Protein AF-A0A2T2SGT8-F1 (afdb_monomer)

pLDDT: mean 82.69, std 12.06, range [35.47, 95.5]

Foldseek 3Di:
DDLPLCPVLPPDDDDDLVSLLCSLLSVLLSDDPPDDDDDDDDVPPNPQSSVLSNCVQQVHHSVPRDQCPQVQWDKDWGAHPPPHPRGGDIDIDIHGDCLPVDDLPNPQDLQAWFQACDDPVHGGQFDWDWDQQPLQRDIDTQQGRGWGDALVSSVVSCVVVVPDPVPDDVSNVCRNVVVDDTDRHPDQSVLSVVCRVVSAPDSQLRDADDDPPVVVVVCVVVVHDGD

Sequence (227 aa):
MGNRKLEALVPAETSSAEATRTLGRQVAGRLGPGSVVALYGDLGAGKTQFVKGAAAALGIDERDVRSPTFVIAREYDGRWPEGHTQAGATARLYHLDAYRLGGPSDLRAVDYDDWVTPTEKGPGLNGDIIVWDDVRETALELSSMGIRVDAEALAEQMEIVGRDEDDTLPYRERILDGTLPLSVGGGIGQSRVAMFLLKKAHIGEVQPSAWPDETVEAMQERGVPLL

Radius of gyration: 21.3 Å; Cα contacts (8 Å, |Δi|>4): 326; chains: 1; bounding box: 54×33×53 Å

Nearest PDB structures (foldseek):
  12as-assembly1_A  TM=4.922E-01  e=4.222E-09  Escherichia coli K-12
  4lns-assembly1_A-2  TM=4.929E-01  e=9.404E-07  Trypanosoma brucei brucei TREU927
  6s84-assembly1_E  TM=9.233E-01  e=2.021E-03  Thermotoga maritima MSB8
  6n9a-assembly1_E-2  TM=8.833E-01  e=3.218E-03  Thermotoga maritima

Structure (mmCIF, N/CA/C/O backbone):
data_AF-A0A2T2SGT8-F1
#
_entry.id   AF-A0A2T2SGT8-F1
#
loop_
_atom_site.group_PDB
_atom_site.id
_atom_site.type_symbol
_atom_site.label_atom_id
_atom_site.label_alt_id
_atom_site.label_comp_id
_atom_site.label_asym_id
_atom_site.label_entity_id
_atom_site.label_seq_id
_atom_site.pdbx_PDB_ins_code
_atom_site.Cartn_x
_atom_site.Cartn_y
_atom_site.Cartn_z
_atom_site.occupancy
_atom_site.B_iso_or_equiv
_atom_site.auth_seq_id
_atom_site.auth_comp_id
_atom_site.auth_asym_id
_atom_site.auth_atom_id
_atom_site.pdbx_PDB_model_num
ATOM 1 N N . MET A 1 1 ? 6.886 -13.760 28.319 1.00 35.47 1 MET A N 1
ATOM 2 C CA . MET A 1 1 ? 8.158 -13.377 28.973 1.00 35.47 1 MET A CA 1
ATOM 3 C C . MET A 1 1 ? 8.400 -11.916 28.615 1.00 35.47 1 MET A C 1
ATOM 5 O O . MET A 1 1 ? 8.605 -11.632 27.444 1.00 35.47 1 MET A O 1
ATOM 9 N N . GLY A 1 2 ? 8.182 -10.989 29.555 1.00 45.38 2 GLY A N 1
ATOM 10 C CA . GLY A 1 2 ? 8.198 -9.543 29.289 1.00 45.38 2 GLY A CA 1
ATOM 11 C C . GLY A 1 2 ? 9.552 -9.069 28.759 1.00 45.38 2 GLY A C 1
ATOM 12 O O . GLY A 1 2 ? 10.600 -9.530 29.214 1.00 45.38 2 GLY A O 1
ATOM 13 N N . ASN A 1 3 ? 9.526 -8.190 27.760 1.00 54.12 3 ASN A N 1
ATOM 14 C CA . ASN A 1 3 ? 10.700 -7.769 27.004 1.00 54.12 3 ASN A CA 1
ATOM 15 C C . ASN A 1 3 ? 11.510 -6.720 27.798 1.00 54.12 3 ASN A C 1
ATOM 17 O O . ASN A 1 3 ? 11.521 -5.545 27.439 1.00 54.12 3 ASN A O 1
ATOM 21 N N . ARG A 1 4 ? 12.203 -7.144 28.873 1.00 61.69 4 ARG A N 1
ATOM 22 C CA . ARG A 1 4 ? 13.051 -6.295 29.753 1.00 61.69 4 ARG A CA 1
ATOM 23 C C . ARG A 1 4 ? 14.025 -5.377 28.999 1.00 61.69 4 ARG A C 1
ATOM 25 O O . ARG A 1 4 ? 14.478 -4.372 29.531 1.00 61.69 4 ARG A O 1
ATOM 32 N N . LYS A 1 5 ? 14.348 -5.703 27.744 1.00 69.75 5 LYS A N 1
ATOM 33 C CA . LYS A 1 5 ? 15.206 -4.894 26.869 1.00 69.75 5 LYS A CA 1
ATOM 34 C C . LYS A 1 5 ? 14.599 -3.530 26.507 1.00 69.75 5 LYS A C 1
ATOM 36 O O . LYS A 1 5 ? 15.353 -2.604 26.211 1.00 69.75 5 LYS A O 1
ATOM 41 N N . LEU A 1 6 ? 13.272 -3.389 26.518 1.00 79.69 6 LEU A N 1
ATOM 42 C CA . LEU A 1 6 ? 12.580 -2.168 26.087 1.00 79.69 6 LEU A CA 1
ATOM 43 C C . LEU A 1 6 ? 12.146 -1.261 27.245 1.00 79.69 6 LEU A C 1
ATOM 45 O O . LEU A 1 6 ? 11.909 -0.085 27.006 1.00 79.69 6 LEU A O 1
ATOM 49 N N . GLU A 1 7 ? 12.122 -1.754 28.486 1.00 81.75 7 GLU A N 1
ATOM 50 C CA . GLU A 1 7 ? 11.664 -1.002 29.673 1.00 81.75 7 GLU A CA 1
ATOM 51 C C . GLU A 1 7 ? 12.440 0.308 29.903 1.00 81.75 7 GLU A C 1
ATOM 53 O O . GLU A 1 7 ? 11.899 1.264 30.440 1.00 81.75 7 GLU A O 1
ATOM 58 N N . ALA A 1 8 ? 13.695 0.387 29.450 1.00 83.19 8 ALA A N 1
ATOM 59 C CA . ALA A 1 8 ? 14.504 1.607 29.535 1.00 83.19 8 ALA A CA 1
ATOM 60 C C . ALA A 1 8 ? 14.259 2.618 28.391 1.00 83.19 8 ALA A C 1
ATOM 62 O O . ALA A 1 8 ? 14.895 3.666 28.374 1.00 83.19 8 ALA A O 1
ATOM 63 N N . LEU A 1 9 ? 13.424 2.284 27.401 1.00 84.75 9 LEU A N 1
ATOM 64 C CA . LEU A 1 9 ? 13.085 3.148 26.258 1.00 84.75 9 LEU A CA 1
ATOM 65 C C . LEU A 1 9 ? 11.623 3.580 26.245 1.00 84.75 9 LEU A C 1
ATOM 67 O O . LEU A 1 9 ? 11.294 4.504 25.511 1.00 84.75 9 LEU A O 1
ATOM 71 N N . VAL A 1 10 ? 10.746 2.888 26.975 1.00 84.44 10 VAL A N 1
ATOM 72 C CA . VAL A 1 10 ? 9.315 3.192 27.007 1.00 84.44 10 VAL A CA 1
ATOM 73 C C . VAL A 1 10 ? 8.785 3.203 28.445 1.00 84.44 10 VAL A C 1
ATOM 75 O O . VAL A 1 10 ? 9.183 2.343 29.232 1.00 84.44 10 VAL A O 1
ATOM 78 N N . PRO A 1 11 ? 7.867 4.128 28.790 1.00 90.38 11 PRO A N 1
ATOM 79 C CA . PRO A 1 11 ? 7.268 5.142 27.913 1.00 90.38 11 PRO A CA 1
ATOM 80 C C . PRO A 1 11 ? 8.264 6.242 27.501 1.00 90.38 11 PRO A C 1
ATOM 82 O O . PRO A 1 11 ? 9.188 6.562 28.242 1.00 90.38 11 PRO A O 1
ATOM 85 N N . ALA A 1 12 ? 8.078 6.795 26.302 1.00 89.81 12 ALA A N 1
ATOM 86 C CA . ALA A 1 12 ? 8.865 7.904 25.769 1.00 89.81 12 ALA A CA 1
ATOM 87 C C . ALA A 1 12 ? 7.951 8.886 25.038 1.00 89.81 12 ALA A C 1
ATOM 89 O O . ALA A 1 12 ? 7.005 8.477 24.365 1.00 89.81 12 ALA A O 1
ATOM 90 N N . GLU A 1 13 ? 8.273 10.171 25.143 1.00 92.88 13 GLU A N 1
ATOM 91 C CA . GLU A 1 13 ? 7.618 11.242 24.400 1.00 92.88 13 GLU A CA 1
ATOM 92 C C . GLU A 1 13 ? 8.613 11.863 23.422 1.00 92.88 13 GLU A C 1
ATOM 94 O O . GLU A 1 13 ? 9.774 12.110 23.753 1.00 92.88 13 GLU A O 1
ATOM 99 N N . THR A 1 14 ? 8.160 12.111 22.196 1.00 93.81 14 THR A N 1
ATOM 100 C CA . THR A 1 14 ? 8.981 12.692 21.132 1.00 93.81 14 THR A CA 1
ATOM 101 C C . THR A 1 14 ? 8.277 13.904 20.547 1.00 93.81 14 THR A C 1
ATOM 103 O O . THR A 1 14 ? 7.111 13.819 20.178 1.00 93.81 14 THR A O 1
ATOM 106 N N . SER A 1 15 ? 8.994 15.016 20.403 1.00 91.50 15 SER A N 1
ATOM 107 C CA . SER A 1 15 ? 8.454 16.284 19.892 1.00 91.50 15 SER A CA 1
ATOM 108 C C . SER A 1 15 ? 8.857 16.594 18.445 1.00 91.50 15 SER A C 1
ATOM 110 O O . SER A 1 15 ? 8.602 17.689 17.948 1.00 91.50 15 SER A O 1
ATOM 112 N N . SER A 1 16 ? 9.502 15.652 17.746 1.00 93.56 16 SER A N 1
ATOM 113 C CA . SER A 1 16 ? 9.904 15.824 16.347 1.00 93.56 16 SER A CA 1
ATOM 114 C C . SER A 1 16 ? 9.966 14.499 15.584 1.00 93.56 16 SER A C 1
ATOM 116 O O . SER A 1 16 ? 10.096 13.417 16.167 1.00 93.56 16 SER A O 1
ATOM 118 N N . ALA A 1 17 ? 9.917 14.588 14.252 1.00 91.31 17 ALA A N 1
ATOM 119 C CA . ALA A 1 17 ? 10.093 13.437 13.368 1.00 91.31 17 ALA A CA 1
ATOM 120 C C . ALA A 1 17 ? 11.455 12.752 13.583 1.00 91.31 17 ALA A C 1
ATOM 122 O O . ALA A 1 17 ? 11.523 11.527 13.619 1.00 91.31 17 ALA A O 1
ATOM 123 N N . GLU A 1 18 ? 12.518 13.532 13.792 1.00 93.81 18 GLU A N 1
ATOM 124 C CA . GLU A 1 18 ? 13.868 13.012 14.037 1.00 93.81 18 GLU A CA 1
ATOM 125 C C . GLU A 1 18 ? 13.984 12.309 15.396 1.00 93.81 18 GLU A C 1
ATOM 127 O O . GLU A 1 18 ? 14.563 11.227 15.500 1.00 93.81 18 GLU A O 1
ATOM 132 N N . ALA A 1 19 ? 13.355 12.864 16.437 1.00 93.75 19 ALA A N 1
ATOM 133 C CA . ALA A 1 19 ? 13.268 12.200 17.736 1.00 93.75 19 ALA A CA 1
ATOM 134 C C . ALA A 1 19 ? 12.495 10.872 17.630 1.00 93.75 19 ALA A C 1
ATOM 136 O O . ALA A 1 19 ? 12.914 9.861 18.192 1.00 93.75 19 ALA A O 1
ATOM 137 N N . THR A 1 20 ? 11.419 10.845 16.836 1.00 94.69 20 THR A N 1
ATOM 138 C CA . THR A 1 20 ? 10.631 9.627 16.571 1.00 94.69 20 THR A CA 1
ATOM 139 C C . THR A 1 20 ? 11.455 8.566 15.830 1.00 94.69 20 THR A C 1
ATOM 141 O O . THR A 1 20 ? 11.404 7.385 16.179 1.00 94.69 20 THR A O 1
ATOM 144 N N . ARG A 1 21 ? 12.268 8.966 14.840 1.00 95.50 21 ARG A N 1
ATOM 145 C CA . ARG A 1 21 ? 13.209 8.062 14.151 1.00 95.50 21 ARG A CA 1
ATOM 146 C C . ARG A 1 21 ? 14.276 7.535 15.101 1.00 95.50 21 ARG A C 1
ATOM 148 O O . ARG A 1 21 ? 14.578 6.345 15.090 1.00 95.50 21 ARG A O 1
ATOM 155 N N . THR A 1 22 ? 14.828 8.396 15.950 1.00 95.50 22 THR A N 1
ATOM 156 C CA . THR A 1 22 ? 15.829 7.999 16.947 1.00 95.50 22 THR A CA 1
ATOM 157 C C . THR A 1 22 ? 15.267 6.931 17.884 1.00 95.50 22 THR A C 1
ATOM 159 O O . THR A 1 22 ? 15.913 5.904 18.097 1.00 95.50 22 THR A O 1
ATOM 162 N N . LEU A 1 23 ? 14.033 7.116 18.365 1.00 94.69 23 LEU A N 1
ATOM 163 C CA . LEU A 1 23 ? 13.335 6.119 19.172 1.00 94.69 23 LEU A CA 1
ATOM 164 C C . LEU A 1 23 ? 13.145 4.801 18.404 1.00 94.69 23 LEU A C 1
ATOM 166 O O . LEU A 1 23 ? 13.489 3.738 18.920 1.00 94.69 23 LEU A O 1
ATOM 170 N N . GLY A 1 24 ? 12.674 4.862 17.154 1.00 94.19 24 GLY A N 1
ATOM 171 C CA . GLY A 1 24 ? 12.523 3.682 16.296 1.00 94.19 24 GLY A CA 1
ATOM 172 C C . GLY A 1 24 ? 13.829 2.901 16.120 1.00 94.19 24 GLY A C 1
ATOM 173 O O . GLY A 1 24 ? 13.842 1.674 16.239 1.00 94.19 24 GLY A O 1
ATOM 174 N N . ARG A 1 25 ? 14.949 3.612 15.933 1.00 94.56 25 ARG A N 1
ATOM 175 C CA . ARG A 1 25 ? 16.288 3.022 15.798 1.00 94.56 25 ARG A CA 1
ATOM 176 C C . ARG A 1 25 ? 16.712 2.282 17.068 1.00 94.56 25 ARG A C 1
ATOM 178 O O . ARG A 1 25 ? 17.183 1.148 17.006 1.00 94.56 25 ARG A O 1
ATOM 185 N N . GLN A 1 26 ? 16.515 2.914 18.225 1.00 92.94 26 GLN A N 1
ATOM 186 C CA . GLN A 1 26 ? 16.858 2.342 19.528 1.00 92.94 26 GLN A CA 1
ATOM 187 C C . GLN A 1 26 ? 16.008 1.117 19.867 1.00 92.94 26 GLN A C 1
ATOM 189 O O . GLN A 1 26 ? 16.538 0.140 20.398 1.00 92.94 26 GLN A O 1
ATOM 194 N N . VAL A 1 27 ? 14.710 1.154 19.554 1.00 92.56 27 VAL A N 1
ATOM 195 C CA . VAL A 1 27 ? 13.813 0.014 19.762 1.00 92.56 27 VAL A CA 1
ATOM 196 C C . VAL A 1 27 ? 14.242 -1.150 18.874 1.00 92.56 27 VAL A C 1
ATOM 198 O O . VAL A 1 27 ? 14.508 -2.231 19.397 1.00 92.56 27 VAL A O 1
ATOM 201 N N . ALA A 1 28 ? 14.387 -0.931 17.563 1.00 91.06 28 ALA A N 1
ATOM 202 C CA . ALA A 1 28 ? 14.740 -1.983 16.610 1.00 91.06 28 ALA A CA 1
ATOM 203 C C . ALA A 1 28 ? 16.082 -2.656 16.926 1.00 91.06 28 ALA A C 1
ATOM 205 O O . ALA A 1 28 ? 16.168 -3.881 16.889 1.00 91.06 28 ALA A O 1
ATOM 206 N N . GLY A 1 29 ? 17.097 -1.887 17.340 1.00 87.81 29 GLY A N 1
ATOM 207 C CA . GLY A 1 29 ? 18.402 -2.432 17.732 1.00 87.81 29 GLY A CA 1
ATOM 208 C C . GLY A 1 29 ? 18.373 -3.369 18.950 1.00 87.81 29 GLY A C 1
ATOM 209 O O . GLY A 1 29 ? 19.345 -4.079 19.199 1.00 87.81 29 GLY A O 1
ATOM 210 N N . ARG A 1 30 ? 17.277 -3.392 19.723 1.00 88.31 30 ARG A N 1
ATOM 211 C CA . ARG A 1 30 ? 17.100 -4.282 20.885 1.00 88.31 30 ARG A CA 1
ATOM 212 C C . ARG A 1 30 ? 16.200 -5.488 20.606 1.00 88.31 30 ARG A C 1
ATOM 214 O O . ARG A 1 30 ? 16.108 -6.378 21.461 1.00 88.31 30 ARG A O 1
ATOM 221 N N . LEU A 1 31 ? 15.534 -5.512 19.454 1.00 88.06 31 LEU A N 1
ATOM 222 C CA . LEU A 1 31 ? 14.667 -6.604 19.019 1.00 88.06 31 LEU A CA 1
ATOM 223 C C . LEU A 1 31 ? 15.484 -7.729 18.387 1.00 88.06 31 LEU A C 1
ATOM 225 O O . LEU A 1 31 ? 16.511 -7.480 17.779 1.00 88.06 31 LEU A O 1
ATOM 229 N N . GLY A 1 32 ? 15.002 -8.966 18.512 1.00 85.38 32 GLY A N 1
ATOM 230 C CA . GLY A 1 32 ? 15.551 -10.116 17.787 1.00 85.38 32 GLY A CA 1
ATOM 231 C C . GLY A 1 32 ? 14.658 -10.548 16.615 1.00 85.38 32 GLY A C 1
ATOM 232 O O . GLY A 1 32 ? 13.568 -9.996 16.437 1.00 85.38 32 GLY A O 1
ATOM 233 N N . PRO A 1 33 ? 15.057 -11.573 15.843 1.00 86.56 33 PRO A N 1
ATOM 234 C CA . PRO A 1 33 ? 14.233 -12.152 14.785 1.00 86.56 33 PRO A CA 1
ATOM 235 C C . PRO A 1 33 ? 12.881 -12.610 15.306 1.00 86.56 33 PRO A C 1
ATOM 237 O O . PRO A 1 33 ? 12.771 -13.087 16.435 1.00 86.56 33 PRO A O 1
ATOM 240 N N . GLY A 1 34 ? 11.861 -12.489 14.460 1.00 82.44 34 GLY A N 1
ATOM 241 C CA . GLY A 1 34 ? 10.489 -12.852 14.814 1.00 82.44 34 GLY A CA 1
ATOM 242 C C . GLY A 1 34 ? 9.805 -11.867 15.765 1.00 82.44 34 GLY A C 1
ATOM 243 O O . GLY A 1 34 ? 8.665 -12.102 16.152 1.00 82.44 34 GLY A O 1
ATOM 244 N N . SER A 1 35 ? 10.462 -10.762 16.139 1.00 85.75 35 SER A N 1
ATOM 245 C CA . SER A 1 35 ? 9.800 -9.691 16.886 1.00 85.75 35 SER A CA 1
ATOM 246 C C . SER A 1 35 ? 8.727 -9.033 16.024 1.00 85.75 35 SER A C 1
ATOM 248 O O . SER A 1 35 ? 8.982 -8.665 14.879 1.00 85.75 35 SER A O 1
ATOM 250 N N . VAL A 1 36 ? 7.547 -8.834 16.606 1.00 85.12 36 VAL A N 1
ATOM 251 C CA . VAL A 1 36 ? 6.441 -8.098 15.988 1.00 85.12 36 VAL A CA 1
ATOM 252 C C . VAL A 1 36 ? 6.213 -6.823 16.788 1.00 85.12 36 VAL A C 1
ATOM 254 O O . VAL A 1 36 ? 6.073 -6.870 18.011 1.00 85.12 36 VAL A O 1
ATOM 257 N N . VAL A 1 37 ? 6.189 -5.684 16.099 1.00 84.25 37 VAL A N 1
ATOM 258 C CA . VAL A 1 37 ? 5.910 -4.371 16.690 1.00 84.25 37 VAL A CA 1
ATOM 259 C C . VAL A 1 37 ? 4.620 -3.847 16.083 1.00 84.25 37 VAL A C 1
ATOM 261 O O . VAL A 1 37 ? 4.560 -3.592 14.884 1.00 84.25 37 VAL A O 1
ATOM 264 N N . ALA A 1 38 ? 3.596 -3.683 16.914 1.00 86.19 38 ALA A N 1
ATOM 265 C CA . ALA A 1 38 ? 2.353 -3.042 16.511 1.00 86.19 38 ALA A CA 1
ATOM 266 C C . ALA A 1 38 ? 2.431 -1.539 16.811 1.00 86.19 38 ALA A C 1
ATOM 268 O O . ALA A 1 38 ? 2.745 -1.147 17.937 1.00 86.19 38 ALA A O 1
ATOM 269 N N . LEU A 1 39 ? 2.157 -0.706 15.806 1.00 82.56 39 LEU A N 1
ATOM 270 C CA . LEU A 1 39 ? 2.124 0.752 15.928 1.00 82.56 39 LEU A CA 1
ATOM 271 C C . LEU A 1 39 ? 0.680 1.235 15.806 1.00 82.56 39 LEU A C 1
ATOM 273 O O . LEU A 1 39 ? 0.034 0.991 14.791 1.00 82.56 39 LEU A O 1
ATOM 277 N N . TYR A 1 40 ? 0.204 1.960 16.816 1.00 78.38 40 TYR A N 1
ATOM 278 C CA . TYR A 1 40 ? -1.149 2.511 16.864 1.00 78.38 40 TYR A CA 1
ATOM 279 C C . TYR A 1 40 ? -1.102 4.037 16.889 1.00 78.38 40 TYR A C 1
ATOM 281 O O . TYR A 1 40 ? -0.180 4.627 17.451 1.00 78.38 40 TYR A O 1
ATOM 289 N N . GLY A 1 41 ? -2.096 4.669 16.274 1.00 74.50 41 GLY A N 1
ATOM 290 C CA . GLY A 1 41 ? -2.255 6.122 16.242 1.00 74.50 41 GLY A CA 1
ATOM 291 C C . GLY A 1 41 ? -2.865 6.593 14.928 1.00 74.50 41 GLY A C 1
ATOM 292 O O . GLY A 1 41 ? -2.848 5.859 13.936 1.00 74.50 41 GLY A O 1
ATOM 293 N N . ASP A 1 42 ? -3.357 7.826 14.909 1.00 70.75 42 ASP A N 1
ATOM 294 C CA . ASP A 1 42 ? -4.056 8.414 13.763 1.00 70.75 42 ASP A CA 1
ATOM 295 C C . ASP A 1 42 ? -3.134 8.684 12.560 1.00 70.75 42 ASP A C 1
ATOM 297 O O . ASP A 1 42 ? -1.909 8.460 12.582 1.00 70.75 42 ASP A O 1
ATOM 301 N N . LEU A 1 43 ? -3.726 9.154 11.459 1.00 69.38 43 LEU A N 1
ATOM 302 C CA . LEU A 1 43 ? -2.973 9.645 10.310 1.00 69.38 43 LEU A CA 1
ATOM 303 C C . LEU A 1 43 ? -2.052 10.793 10.749 1.00 69.38 43 LEU A C 1
ATOM 305 O O . LEU A 1 43 ? -2.458 11.707 11.457 1.00 69.38 43 LEU A O 1
ATOM 309 N N . GLY A 1 44 ? -0.782 10.732 10.350 1.00 72.81 44 GLY A N 1
ATOM 310 C CA . GLY A 1 44 ? 0.206 11.742 10.738 1.00 72.81 44 GLY A CA 1
ATOM 311 C C . GLY A 1 44 ? 0.803 11.578 12.141 1.00 72.81 44 GLY A C 1
ATOM 312 O O . GLY A 1 44 ? 1.765 12.275 12.445 1.00 72.81 44 GLY A O 1
ATOM 313 N N . ALA A 1 45 ? 0.370 10.601 12.950 1.00 80.00 45 ALA A N 1
ATOM 314 C CA . ALA A 1 45 ? 0.890 10.358 14.308 1.00 80.00 45 ALA A CA 1
ATOM 315 C C . ALA A 1 45 ? 2.377 9.931 14.389 1.00 80.00 45 ALA A C 1
ATOM 317 O O . ALA A 1 45 ? 2.878 9.602 15.458 1.00 80.00 45 ALA A O 1
ATOM 318 N N . GLY A 1 46 ? 3.102 9.886 13.266 1.00 84.81 46 GLY A N 1
ATOM 319 C CA . GLY A 1 46 ? 4.536 9.575 13.245 1.00 84.81 46 GLY A CA 1
ATOM 320 C C . GLY A 1 46 ? 4.888 8.093 13.081 1.00 84.81 46 GLY A C 1
ATOM 321 O O . GLY A 1 46 ? 6.072 7.764 13.062 1.00 84.81 46 GLY A O 1
ATOM 322 N N . LYS A 1 47 ? 3.908 7.201 12.861 1.00 90.06 47 LYS A N 1
ATOM 323 C CA . LYS A 1 47 ? 4.130 5.753 12.645 1.00 90.06 47 LYS A CA 1
ATOM 324 C C . LYS A 1 47 ? 5.206 5.469 11.587 1.00 90.06 47 LYS A C 1
ATOM 326 O O . LYS A 1 47 ? 6.178 4.771 11.854 1.00 90.06 47 LYS A O 1
ATOM 331 N N . THR A 1 48 ? 5.106 6.092 10.410 1.00 87.38 48 THR A N 1
ATOM 332 C CA . THR A 1 48 ? 6.110 5.932 9.343 1.00 87.38 48 THR A CA 1
ATOM 333 C C . THR A 1 48 ? 7.487 6.472 9.744 1.00 87.38 48 THR A C 1
ATOM 335 O O . THR A 1 48 ? 8.496 5.921 9.316 1.00 87.38 48 THR A O 1
ATOM 338 N N . GLN A 1 49 ? 7.562 7.524 10.571 1.00 92.81 49 GLN A N 1
ATOM 339 C CA . GLN A 1 49 ? 8.848 8.044 11.058 1.00 92.81 49 GLN A CA 1
ATOM 340 C C . GLN A 1 49 ? 9.512 7.047 12.010 1.00 92.81 49 GLN A C 1
ATOM 342 O O . GLN A 1 49 ? 10.709 6.802 11.903 1.00 92.81 49 GLN A O 1
ATOM 347 N N . PHE A 1 50 ? 8.732 6.405 12.881 1.00 93.81 50 PHE A N 1
ATOM 348 C CA . PHE A 1 50 ? 9.236 5.331 13.731 1.00 93.81 50 PHE A CA 1
ATOM 349 C C . PHE A 1 50 ? 9.803 4.177 12.889 1.00 93.81 50 PHE A C 1
ATOM 351 O O . PHE A 1 50 ? 10.927 3.734 13.125 1.00 93.81 50 PHE A O 1
ATOM 358 N N . VAL A 1 51 ? 9.068 3.734 11.859 1.00 94.25 51 VAL A N 1
ATOM 359 C CA . VAL A 1 51 ? 9.520 2.644 10.977 1.00 94.25 51 VAL A CA 1
ATOM 360 C C . VAL A 1 51 ? 10.782 3.020 10.200 1.00 94.25 51 VAL A C 1
ATOM 362 O O . VAL A 1 51 ? 11.672 2.185 10.075 1.00 94.25 51 VAL A O 1
ATOM 365 N N . LYS A 1 52 ? 10.918 4.271 9.739 1.00 93.81 52 LYS A N 1
ATOM 366 C CA . LYS A 1 52 ? 12.162 4.765 9.120 1.00 93.81 52 LYS A CA 1
ATOM 367 C C . LYS A 1 52 ? 13.361 4.605 10.048 1.00 93.81 52 LYS A C 1
ATOM 369 O O . LYS A 1 52 ? 14.377 4.053 9.645 1.00 93.81 52 LYS A O 1
ATOM 374 N N . GLY A 1 53 ? 13.210 5.009 11.307 1.00 95.31 53 GLY A N 1
ATOM 375 C CA . GLY A 1 53 ? 14.236 4.807 12.325 1.00 95.31 53 GLY A CA 1
ATOM 376 C C . GLY A 1 53 ? 14.586 3.335 12.548 1.00 95.31 53 GLY A C 1
ATOM 377 O O . GLY A 1 53 ? 15.761 2.973 12.605 1.00 95.31 53 GLY A O 1
ATOM 378 N N . ALA A 1 54 ? 13.564 2.481 12.636 1.00 94.44 54 ALA A N 1
ATOM 379 C CA . ALA A 1 54 ? 13.735 1.042 12.804 1.00 94.44 54 ALA A CA 1
ATOM 380 C C . ALA A 1 54 ? 14.477 0.400 11.621 1.00 94.44 54 ALA A C 1
ATOM 382 O O . ALA A 1 54 ? 15.410 -0.374 11.822 1.00 94.44 54 ALA A O 1
ATOM 383 N N . ALA A 1 55 ? 14.109 0.763 10.394 1.00 94.31 55 ALA A N 1
ATOM 384 C CA . ALA A 1 55 ? 14.764 0.306 9.176 1.00 94.31 55 ALA A CA 1
ATOM 385 C C . ALA A 1 55 ? 16.232 0.758 9.118 1.00 94.31 55 ALA A C 1
ATOM 387 O O . ALA A 1 55 ? 17.119 -0.040 8.821 1.00 94.31 55 ALA A O 1
ATOM 388 N N . ALA A 1 56 ? 16.509 2.002 9.512 1.00 94.12 56 ALA A N 1
ATOM 389 C CA . ALA A 1 56 ? 17.864 2.534 9.559 1.00 94.12 56 ALA A CA 1
ATOM 390 C C . ALA A 1 56 ? 18.760 1.809 10.579 1.00 94.12 56 ALA A C 1
ATOM 392 O O . ALA A 1 56 ? 19.965 1.691 10.363 1.00 94.12 56 ALA A O 1
ATOM 393 N N . ALA A 1 57 ? 18.201 1.283 11.678 1.00 94.06 57 ALA A N 1
ATOM 394 C CA . ALA A 1 57 ? 18.946 0.416 12.601 1.00 94.06 57 ALA A CA 1
ATOM 395 C C . ALA A 1 57 ? 19.400 -0.896 11.946 1.00 94.06 57 ALA A C 1
ATOM 397 O O . ALA A 1 57 ? 20.381 -1.489 12.385 1.00 94.06 57 ALA A O 1
ATOM 398 N N . LEU A 1 58 ? 18.688 -1.335 10.908 1.00 93.88 58 LEU A N 1
ATOM 399 C CA . LEU A 1 58 ? 18.995 -2.522 10.119 1.00 93.88 58 LEU A CA 1
ATOM 400 C C . LEU A 1 58 ? 19.795 -2.181 8.848 1.00 93.88 58 LEU A C 1
ATOM 402 O O . LEU A 1 58 ? 19.875 -2.996 7.935 1.00 93.88 58 LEU A O 1
ATOM 406 N N . GLY A 1 59 ? 20.355 -0.972 8.747 1.00 92.19 59 GLY A N 1
ATOM 407 C CA . GLY A 1 59 ? 21.143 -0.546 7.587 1.00 92.19 59 GLY A CA 1
ATOM 408 C C . GLY A 1 59 ? 20.339 -0.322 6.301 1.00 9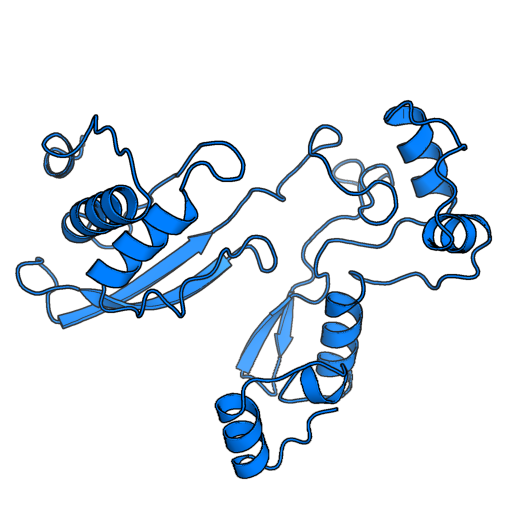2.19 59 GLY A C 1
ATOM 409 O O . GLY A 1 59 ? 20.936 -0.265 5.232 1.00 92.19 59 GLY A O 1
ATOM 410 N N . ILE A 1 60 ? 19.011 -0.203 6.387 1.00 92.88 60 ILE A N 1
ATOM 411 C CA . ILE A 1 60 ? 18.141 0.141 5.252 1.00 92.88 60 ILE A CA 1
ATOM 412 C C . ILE A 1 60 ? 18.110 1.669 5.105 1.00 92.88 60 ILE A C 1
ATOM 414 O O . ILE A 1 60 ? 17.966 2.379 6.104 1.00 92.88 60 ILE A O 1
ATOM 418 N N . ASP A 1 61 ? 18.214 2.186 3.877 1.00 88.62 61 ASP A N 1
ATOM 419 C CA . ASP A 1 61 ? 18.125 3.627 3.624 1.00 88.62 61 ASP A CA 1
ATOM 420 C C . ASP A 1 61 ? 16.708 4.146 3.933 1.00 88.62 61 ASP A C 1
ATOM 422 O O . ASP A 1 61 ? 15.696 3.662 3.423 1.00 88.62 61 ASP A O 1
ATOM 426 N N . GLU A 1 62 ? 16.616 5.174 4.777 1.00 85.06 62 GLU A N 1
ATOM 427 C CA . GLU A 1 62 ? 15.348 5.786 5.189 1.00 85.06 62 GLU A CA 1
ATOM 428 C C . GLU A 1 62 ? 14.546 6.386 4.020 1.00 85.06 62 GLU A C 1
ATOM 430 O O . GLU A 1 62 ? 13.335 6.620 4.154 1.00 85.06 62 GLU A O 1
ATOM 435 N N . ARG A 1 63 ? 15.208 6.675 2.892 1.00 82.06 63 ARG A N 1
ATOM 436 C CA . ARG A 1 63 ? 14.592 7.182 1.655 1.00 82.06 63 ARG A CA 1
ATOM 437 C C . ARG A 1 63 ? 13.783 6.108 0.924 1.00 82.06 63 ARG A C 1
ATOM 439 O O . ARG A 1 63 ? 12.782 6.443 0.281 1.00 82.06 63 ARG A O 1
ATOM 446 N N . ASP A 1 64 ? 14.152 4.843 1.100 1.00 83.25 64 ASP A N 1
ATOM 447 C CA . ASP A 1 64 ? 13.471 3.699 0.486 1.00 83.25 64 ASP A CA 1
ATOM 448 C C . ASP A 1 64 ? 12.238 3.277 1.288 1.00 83.25 64 ASP A C 1
ATOM 450 O O . ASP A 1 64 ? 11.282 2.708 0.754 1.00 83.25 64 ASP A O 1
ATOM 454 N N . VAL A 1 65 ? 12.204 3.633 2.573 1.00 84.00 65 VAL A N 1
ATOM 455 C CA . VAL A 1 65 ? 11.103 3.307 3.474 1.00 84.00 65 VAL A CA 1
ATOM 456 C C . VAL A 1 65 ? 9.937 4.262 3.253 1.00 84.00 65 VAL A C 1
ATOM 458 O O . VAL A 1 65 ? 9.943 5.432 3.652 1.00 84.00 65 VAL A O 1
ATOM 461 N N . ARG A 1 66 ? 8.881 3.734 2.642 1.00 78.69 66 ARG A N 1
ATOM 462 C CA . ARG A 1 66 ? 7.633 4.457 2.370 1.00 78.69 66 ARG A CA 1
ATOM 463 C C . ARG A 1 66 ? 6.462 3.768 3.054 1.00 78.69 66 ARG A C 1
ATOM 465 O O . ARG A 1 66 ? 6.540 2.587 3.396 1.00 78.69 66 ARG A O 1
ATOM 472 N N . SER A 1 67 ? 5.376 4.515 3.257 1.00 72.38 67 SER A N 1
ATOM 473 C CA . SER A 1 67 ? 4.147 3.940 3.806 1.00 72.38 67 SER A CA 1
ATOM 474 C C . SER A 1 67 ? 3.623 2.857 2.856 1.00 72.38 67 SER A C 1
ATOM 476 O O . SER A 1 67 ? 3.458 3.138 1.662 1.00 72.38 67 SER A O 1
ATOM 478 N N . PRO A 1 68 ? 3.370 1.628 3.332 1.00 67.19 68 PRO A N 1
ATOM 479 C CA . PRO A 1 68 ? 2.813 0.564 2.523 1.00 67.19 68 PRO A CA 1
ATOM 480 C C . PRO A 1 68 ? 1.288 0.671 2.456 1.00 67.19 68 PRO A C 1
ATOM 482 O O . PRO A 1 68 ? 0.658 -0.259 1.992 1.00 67.19 68 PRO A O 1
ATOM 485 N N . THR A 1 69 ? 0.682 1.803 2.831 1.00 61.22 69 THR A N 1
ATOM 486 C CA . THR A 1 69 ? -0.775 2.035 2.785 1.00 61.22 69 THR A CA 1
ATOM 487 C C . THR A 1 69 ? -1.426 1.613 1.456 1.00 61.22 69 THR A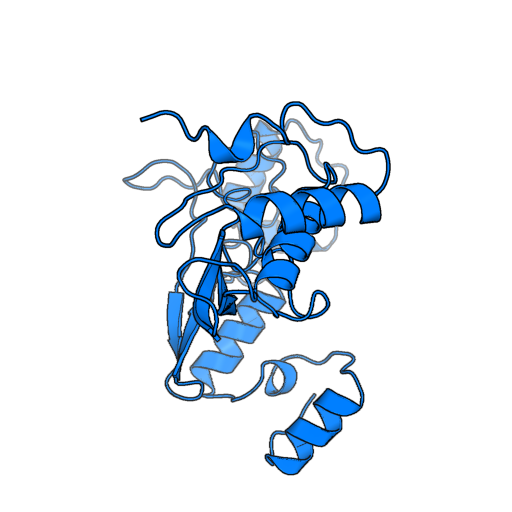 C 1
ATOM 489 O O . THR A 1 69 ? -2.577 1.197 1.436 1.00 61.22 69 THR A O 1
ATOM 492 N N . PHE A 1 70 ? -0.690 1.693 0.341 1.00 57.91 70 PHE A N 1
ATOM 493 C CA . PHE A 1 70 ? -1.160 1.316 -1.000 1.00 57.91 70 PHE A CA 1
ATOM 494 C C . PHE A 1 70 ? -0.712 -0.060 -1.493 1.00 57.91 70 PHE A C 1
ATOM 496 O O . PHE A 1 70 ? -0.972 -0.350 -2.648 1.00 57.91 70 PHE A O 1
ATOM 503 N N . VAL A 1 71 ? 0.054 -0.814 -0.708 1.00 57.12 71 VAL A N 1
ATOM 504 C CA . VAL A 1 71 ? 0.574 -2.149 -1.071 1.00 57.12 71 VAL A CA 1
ATOM 505 C C . VAL A 1 71 ? 0.444 -3.160 0.073 1.00 57.12 71 VAL A C 1
ATOM 507 O O . VAL A 1 71 ? 0.899 -4.291 -0.053 1.00 57.12 71 VAL A O 1
ATOM 510 N N . ILE A 1 72 ? -0.151 -2.729 1.192 1.00 64.38 72 ILE A N 1
ATOM 511 C CA . ILE A 1 72 ? -0.361 -3.391 2.489 1.00 64.38 72 ILE A CA 1
ATOM 512 C C . ILE A 1 72 ? 0.903 -3.823 3.205 1.00 64.38 72 ILE A C 1
ATOM 514 O O . ILE A 1 72 ? 1.041 -3.556 4.395 1.00 64.38 7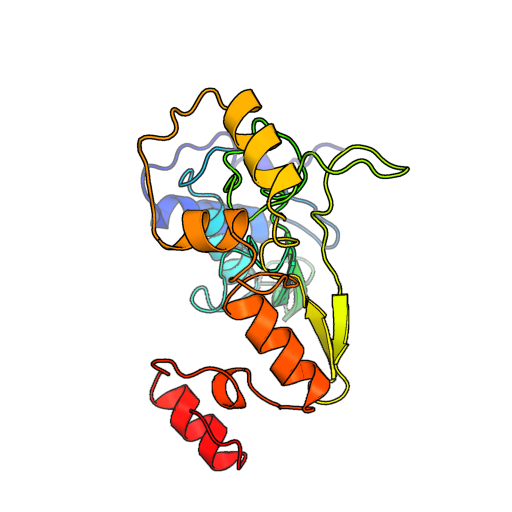2 ILE A O 1
ATOM 518 N N . ALA A 1 73 ? 1.840 -4.438 2.500 1.00 74.75 73 ALA A N 1
ATOM 519 C CA . ALA A 1 73 ? 3.123 -4.855 3.011 1.00 74.75 73 ALA A CA 1
ATOM 520 C C . ALA A 1 73 ? 4.249 -4.341 2.108 1.00 74.75 73 ALA A C 1
ATOM 522 O O . ALA A 1 73 ? 4.154 -4.325 0.882 1.00 74.75 73 ALA A O 1
ATOM 523 N N . ARG A 1 74 ? 5.352 -3.922 2.725 1.00 79.94 74 ARG A N 1
ATOM 524 C CA . ARG A 1 74 ? 6.643 -3.751 2.057 1.00 79.94 74 ARG A CA 1
ATOM 525 C C . ARG A 1 74 ? 7.686 -4.568 2.784 1.00 79.94 74 ARG A C 1
ATOM 527 O O . ARG A 1 74 ? 7.744 -4.551 4.013 1.00 79.94 74 ARG A O 1
ATOM 534 N N . GLU A 1 75 ? 8.516 -5.232 2.003 1.00 87.50 75 GLU A N 1
ATOM 535 C CA . GLU A 1 75 ? 9.654 -5.993 2.488 1.00 87.50 75 GLU A CA 1
ATOM 536 C C . GLU A 1 75 ? 10.926 -5.195 2.236 1.00 87.50 75 GLU A C 1
ATOM 538 O O . GLU A 1 75 ? 11.085 -4.579 1.181 1.00 87.50 75 GLU A O 1
ATOM 543 N N . TYR A 1 76 ? 11.819 -5.194 3.219 1.00 88.25 76 TYR A N 1
ATOM 544 C CA . TYR A 1 76 ? 13.121 -4.556 3.116 1.00 88.25 76 TYR A CA 1
ATOM 545 C C . TYR A 1 76 ? 14.194 -5.519 3.609 1.00 88.25 76 TYR A C 1
ATOM 547 O O . TYR A 1 76 ? 14.117 -6.025 4.736 1.00 88.25 76 TYR A O 1
ATOM 555 N N . ASP A 1 77 ? 15.203 -5.738 2.774 1.00 90.75 77 ASP A N 1
ATOM 556 C CA . ASP A 1 77 ? 16.400 -6.479 3.143 1.00 90.75 77 ASP A CA 1
ATOM 557 C C . ASP A 1 77 ? 17.429 -5.529 3.765 1.00 90.75 77 ASP A C 1
ATOM 559 O O . ASP A 1 77 ? 17.819 -4.519 3.183 1.00 90.75 77 ASP A O 1
ATOM 563 N N . GLY A 1 78 ? 17.877 -5.873 4.966 1.00 92.06 78 GLY A N 1
ATOM 564 C CA . GLY A 1 78 ? 18.890 -5.157 5.725 1.00 92.06 78 GLY A CA 1
ATOM 565 C C . GLY A 1 78 ? 19.869 -6.112 6.403 1.00 92.06 78 GLY A C 1
ATOM 566 O O . GLY A 1 78 ? 19.948 -7.307 6.099 1.00 92.06 78 GLY A O 1
ATOM 567 N N . ARG A 1 79 ? 20.630 -5.589 7.361 1.00 93.94 79 ARG A N 1
ATOM 568 C CA . ARG A 1 79 ? 21.577 -6.338 8.189 1.00 93.94 79 ARG A CA 1
ATOM 569 C C . ARG A 1 79 ? 21.458 -5.931 9.645 1.00 93.94 79 ARG A C 1
ATOM 571 O O . ARG A 1 79 ? 21.279 -4.761 9.963 1.00 93.94 79 ARG A O 1
ATOM 578 N N . TRP A 1 80 ? 21.609 -6.895 10.542 1.00 91.69 80 TRP A N 1
ATOM 579 C CA . TRP A 1 80 ? 21.654 -6.593 11.969 1.00 91.69 80 TRP A CA 1
ATOM 580 C C . TRP A 1 80 ? 22.883 -5.739 12.313 1.00 91.69 80 TRP A C 1
ATOM 582 O O . TRP A 1 80 ? 23.981 -6.046 11.830 1.00 91.69 80 TRP A O 1
ATOM 592 N N . PRO A 1 81 ? 22.724 -4.710 13.164 1.00 90.00 81 PRO A N 1
ATOM 593 C CA . PRO A 1 81 ? 23.798 -3.781 13.486 1.00 90.00 81 PRO A CA 1
ATOM 594 C C . PRO A 1 81 ? 24.890 -4.436 14.338 1.00 90.00 81 PRO A C 1
ATOM 596 O O . PRO A 1 81 ? 24.670 -5.453 15.004 1.00 90.00 81 PRO A O 1
ATOM 599 N N . GLU A 1 82 ? 26.073 -3.821 14.352 1.00 88.50 82 GLU A N 1
ATOM 600 C CA . GLU A 1 82 ? 27.143 -4.191 15.281 1.00 88.50 82 GLU A CA 1
ATOM 601 C C . GLU A 1 82 ? 26.668 -4.107 16.740 1.00 88.50 82 GLU A C 1
ATOM 603 O O . GLU A 1 82 ? 25.827 -3.284 17.102 1.00 88.50 82 GLU A O 1
ATOM 608 N N . GLY A 1 83 ? 27.171 -5.006 17.590 1.00 84.19 83 GLY A N 1
ATOM 609 C CA . GLY A 1 83 ? 26.717 -5.132 18.979 1.00 84.19 83 GLY A CA 1
ATOM 610 C C . GLY A 1 83 ? 25.376 -5.861 19.154 1.00 84.19 83 GLY A C 1
ATOM 611 O O . GLY A 1 83 ? 25.012 -6.184 20.285 1.00 84.19 83 GLY A O 1
ATOM 612 N N . HIS A 1 84 ? 24.662 -6.190 18.070 1.00 89.12 84 HIS A N 1
ATOM 613 C CA . HIS A 1 84 ? 23.526 -7.108 18.122 1.00 89.12 84 HIS A CA 1
ATOM 614 C C . HIS A 1 84 ? 23.993 -8.571 18.166 1.00 89.12 84 HIS A C 1
ATOM 616 O O . HIS A 1 84 ? 25.017 -8.932 17.587 1.00 89.12 84 HIS A O 1
ATOM 622 N N . THR A 1 85 ? 23.202 -9.462 18.771 1.00 86.06 85 THR A N 1
ATOM 623 C CA . THR A 1 85 ? 23.522 -10.903 18.863 1.00 86.06 85 THR A CA 1
ATOM 624 C C . THR A 1 85 ? 23.601 -11.612 17.507 1.00 86.06 85 THR A C 1
ATOM 626 O O . THR A 1 85 ? 24.009 -12.765 17.441 1.00 86.06 85 THR A O 1
ATOM 629 N N . GLN A 1 86 ? 23.186 -10.942 16.432 1.00 86.06 86 GLN A N 1
ATOM 630 C CA . GLN A 1 86 ? 23.225 -11.436 15.055 1.00 86.06 86 GLN A CA 1
ATOM 631 C C . GLN A 1 86 ? 23.956 -10.485 14.105 1.00 86.06 86 GLN A C 1
ATOM 633 O O . GLN A 1 86 ? 23.682 -10.504 12.907 1.00 86.06 86 GLN A O 1
ATOM 638 N N . ALA A 1 87 ? 24.829 -9.622 14.633 1.00 90.62 87 ALA A N 1
ATOM 639 C CA . ALA A 1 87 ? 25.550 -8.614 13.860 1.00 90.62 87 ALA A CA 1
ATOM 640 C C . ALA A 1 87 ? 26.067 -9.158 12.512 1.00 90.62 87 ALA A C 1
ATOM 642 O O . ALA A 1 87 ? 26.672 -10.229 12.447 1.00 90.62 87 ALA A O 1
ATOM 643 N N . GLY A 1 88 ? 25.791 -8.425 11.431 1.00 88.19 88 GLY A N 1
ATOM 644 C CA . GLY A 1 88 ? 26.211 -8.764 10.067 1.00 88.19 88 GLY A CA 1
ATOM 645 C C . GLY A 1 88 ? 25.316 -9.760 9.315 1.00 88.19 88 GLY A C 1
ATOM 646 O O . GLY A 1 88 ? 25.360 -9.788 8.079 1.00 88.19 88 GLY A O 1
ATOM 647 N N . ALA A 1 89 ? 24.470 -10.532 10.007 1.00 91.19 89 ALA A N 1
ATOM 648 C CA . ALA A 1 89 ? 23.497 -11.416 9.365 1.00 91.19 89 ALA A CA 1
ATOM 649 C C . ALA A 1 89 ? 22.364 -10.620 8.694 1.00 91.19 89 ALA A C 1
ATOM 651 O O . ALA A 1 89 ? 22.050 -9.500 9.105 1.00 91.19 89 ALA A O 1
ATOM 652 N N . THR A 1 90 ? 21.727 -11.217 7.683 1.00 91.50 90 THR A N 1
ATOM 653 C CA . THR A 1 90 ? 20.569 -10.627 6.999 1.00 91.50 90 THR A CA 1
ATOM 654 C C . THR A 1 90 ? 19.414 -10.407 7.976 1.00 91.50 90 THR A C 1
ATOM 656 O O . THR A 1 90 ? 19.045 -11.304 8.739 1.00 91.50 90 THR A O 1
ATOM 659 N N . ALA A 1 91 ? 18.828 -9.216 7.925 1.00 89.38 91 ALA A N 1
ATOM 660 C CA . ALA A 1 91 ? 17.613 -8.853 8.635 1.00 89.38 91 ALA A CA 1
ATOM 661 C C . ALA A 1 91 ? 16.526 -8.533 7.607 1.00 89.38 91 ALA A C 1
ATOM 663 O O . ALA A 1 91 ? 16.765 -7.745 6.700 1.00 89.38 91 ALA A O 1
ATOM 664 N N . ARG A 1 92 ? 15.338 -9.126 7.747 1.00 89.69 92 ARG A N 1
ATOM 665 C CA . ARG A 1 92 ? 14.173 -8.774 6.924 1.00 89.69 92 ARG A CA 1
ATOM 666 C C . ARG A 1 92 ? 13.191 -7.968 7.749 1.00 89.69 92 ARG A C 1
ATOM 668 O O . ARG A 1 92 ? 12.754 -8.432 8.804 1.00 89.69 92 ARG A O 1
ATOM 675 N N . LEU A 1 93 ? 12.846 -6.783 7.262 1.00 90.00 93 LEU A N 1
ATOM 676 C CA .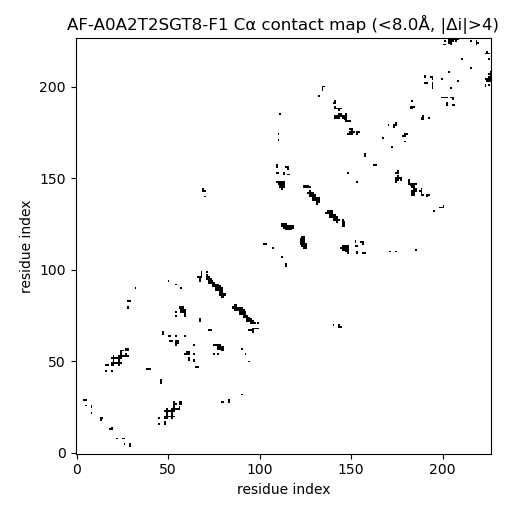 LEU A 1 93 ? 11.801 -5.946 7.832 1.00 90.00 93 LEU A CA 1
ATOM 677 C C . LEU A 1 93 ? 10.548 -6.051 6.964 1.00 90.00 93 LEU A C 1
ATOM 679 O O . LEU A 1 93 ? 10.563 -5.651 5.804 1.00 90.00 93 LEU A O 1
ATOM 683 N N . TYR A 1 94 ? 9.459 -6.528 7.560 1.00 88.25 94 TYR A N 1
ATOM 684 C CA . TYR A 1 94 ? 8.128 -6.478 6.965 1.00 88.25 94 TYR A CA 1
ATOM 685 C C . TYR A 1 94 ? 7.388 -5.286 7.571 1.00 88.25 94 TYR A C 1
ATOM 687 O O . TYR A 1 94 ? 7.087 -5.268 8.764 1.00 88.25 94 TYR A O 1
ATOM 695 N N . HIS A 1 95 ? 7.128 -4.266 6.762 1.00 87.75 95 HIS A N 1
ATOM 696 C CA . HIS A 1 95 ? 6.317 -3.117 7.145 1.00 87.75 95 HIS A CA 1
ATOM 697 C C . HIS A 1 95 ? 4.902 -3.353 6.637 1.00 87.75 95 HIS A C 1
ATOM 699 O O . HIS A 1 95 ? 4.685 -3.303 5.430 1.00 87.75 95 HIS A O 1
ATOM 705 N N . LEU A 1 96 ? 3.964 -3.606 7.551 1.00 80.38 96 LEU A N 1
ATOM 706 C CA . LEU A 1 96 ? 2.552 -3.782 7.233 1.00 80.38 96 LEU A CA 1
ATOM 707 C C . LEU A 1 96 ? 1.757 -2.549 7.665 1.00 80.38 96 LEU A C 1
ATOM 709 O O . LEU A 1 96 ? 1.965 -2.038 8.765 1.00 80.38 96 LEU A O 1
ATOM 713 N N . ASP A 1 97 ? 0.840 -2.096 6.818 1.00 76.06 97 ASP A N 1
ATOM 714 C CA . ASP A 1 97 ? -0.121 -1.041 7.131 1.00 76.06 97 ASP A CA 1
ATOM 715 C C . ASP A 1 97 ? -1.539 -1.558 6.885 1.00 76.06 97 ASP A C 1
ATOM 717 O O . ASP A 1 97 ? -1.994 -1.705 5.752 1.00 76.06 97 ASP A O 1
ATOM 721 N N . ALA A 1 98 ? -2.217 -1.856 7.993 1.00 62.91 98 ALA A N 1
ATOM 722 C CA . ALA A 1 98 ? -3.580 -2.365 8.031 1.00 62.91 98 ALA A CA 1
ATOM 723 C C . ALA A 1 98 ? -4.634 -1.246 8.027 1.00 62.91 98 ALA A C 1
ATOM 725 O O . ALA A 1 98 ? -5.809 -1.540 8.226 1.00 62.91 98 ALA A O 1
ATOM 726 N N . TYR A 1 99 ? -4.252 0.019 7.786 1.00 58.19 99 TYR A N 1
ATOM 727 C CA . TYR A 1 99 ? -5.191 1.147 7.705 1.00 58.19 99 TYR A CA 1
ATOM 728 C C . TYR A 1 99 ? -6.344 0.904 6.717 1.00 58.19 99 TYR A C 1
ATOM 730 O O . TYR A 1 99 ? -7.385 1.528 6.818 1.00 58.19 99 TYR A O 1
ATOM 738 N N . ARG A 1 100 ? -6.185 -0.019 5.763 1.00 56.53 100 ARG A N 1
ATOM 739 C CA . ARG A 1 100 ? -7.225 -0.391 4.797 1.00 56.53 100 ARG A CA 1
ATOM 740 C C . ARG A 1 100 ? -7.866 -1.749 5.062 1.00 56.53 100 ARG A C 1
ATOM 742 O O . ARG A 1 100 ? -8.427 -2.344 4.150 1.00 56.53 100 ARG A O 1
ATOM 749 N N . LEU A 1 101 ? -7.834 -2.244 6.289 1.00 51.94 101 LEU A N 1
ATOM 750 C CA . LEU A 1 101 ? -8.515 -3.482 6.663 1.00 51.94 101 LEU A CA 1
ATOM 751 C C . LEU A 1 101 ? -9.772 -3.194 7.512 1.00 51.94 101 LEU A C 1
ATOM 753 O O . LEU A 1 101 ? -9.926 -3.760 8.586 1.00 51.94 101 LEU A O 1
ATOM 757 N N . GLY A 1 102 ? -10.690 -2.349 7.012 1.00 46.06 102 GLY A N 1
ATOM 758 C CA . GLY A 1 102 ? -12.141 -2.526 7.226 1.00 46.06 102 GLY A CA 1
ATOM 759 C C . GLY A 1 102 ? -13.001 -1.311 7.635 1.00 46.06 102 GLY A C 1
ATOM 760 O O . GLY A 1 102 ? -12.679 -0.603 8.578 1.00 46.06 102 GLY A O 1
ATOM 761 N N . GLY A 1 103 ? -14.186 -1.197 7.006 1.00 50.81 103 GLY A N 1
ATOM 762 C CA . GLY A 1 103 ? -15.404 -0.610 7.598 1.00 50.81 103 GLY A CA 1
ATOM 763 C C . GLY A 1 103 ? -15.974 0.673 6.945 1.00 50.81 103 GLY A C 1
ATOM 764 O O . GLY A 1 103 ? -15.194 1.518 6.523 1.00 50.81 103 GLY A O 1
ATOM 765 N N . PRO A 1 104 ? -17.315 0.875 6.934 1.00 47.53 104 PRO A N 1
ATOM 766 C CA . PRO A 1 104 ? -17.994 2.097 6.445 1.00 47.53 104 PRO A CA 1
ATOM 767 C C . PRO A 1 104 ? -17.616 3.397 7.175 1.00 47.53 104 PRO A C 1
ATOM 769 O O . PRO A 1 104 ? -17.832 4.492 6.667 1.00 47.53 104 PRO A O 1
ATOM 772 N N . SER A 1 105 ? -17.095 3.287 8.401 1.00 50.19 105 SER A N 1
ATOM 773 C CA . SER A 1 105 ? -16.647 4.421 9.220 1.00 50.19 105 SER A CA 1
ATOM 774 C C . SER A 1 105 ? -15.212 4.854 8.926 1.00 50.19 105 SER A C 1
ATOM 776 O O . SER A 1 105 ? -14.783 5.908 9.396 1.00 50.19 105 SER A O 1
ATOM 778 N N . ASP A 1 106 ? -14.455 4.029 8.202 1.00 51.38 106 ASP A N 1
ATOM 779 C CA . ASP A 1 106 ? -13.180 4.442 7.638 1.00 51.38 106 ASP A CA 1
ATOM 780 C C . ASP A 1 106 ? -13.510 5.339 6.450 1.00 51.38 106 ASP A C 1
ATOM 782 O O . ASP A 1 106 ? -14.346 4.974 5.634 1.00 51.38 106 ASP A O 1
ATOM 786 N N . LEU A 1 107 ? -12.888 6.515 6.378 1.00 52.44 107 LEU A N 1
ATOM 787 C CA . LEU A 1 107 ? -13.101 7.608 5.413 1.00 52.44 107 LEU A CA 1
ATOM 788 C C . LEU A 1 107 ? -12.779 7.225 3.948 1.00 52.44 107 LEU A C 1
ATOM 790 O O . LEU A 1 107 ? -12.142 7.986 3.215 1.00 52.44 107 LEU A O 1
ATOM 794 N N . ARG A 1 108 ? -13.163 6.023 3.528 1.00 58.94 108 ARG A N 1
ATOM 795 C CA . ARG A 1 108 ? -13.058 5.506 2.179 1.00 58.94 108 ARG A CA 1
ATOM 796 C C . ARG A 1 108 ? -13.900 6.351 1.250 1.00 58.94 108 ARG A C 1
ATOM 798 O O . ARG A 1 108 ? -14.977 6.837 1.597 1.00 58.94 108 ARG A O 1
ATOM 805 N N . ALA A 1 109 ? -13.355 6.563 0.066 1.00 73.44 109 ALA A N 1
ATOM 806 C CA . ALA A 1 109 ? -13.975 7.416 -0.922 1.00 73.44 109 ALA A CA 1
ATOM 807 C C . ALA A 1 109 ? -15.247 6.729 -1.438 1.00 73.44 109 ALA A C 1
ATOM 809 O O . ALA A 1 109 ? -15.171 5.685 -2.080 1.00 73.44 109 ALA A O 1
ATOM 810 N N . VAL A 1 110 ? -16.413 7.310 -1.146 1.00 79.69 110 VAL A N 1
ATOM 811 C CA . VAL A 1 110 ? -17.731 6.772 -1.539 1.00 79.69 110 VAL A CA 1
ATOM 812 C C . VAL A 1 110 ? -17.888 6.584 -3.048 1.00 79.69 110 VAL A C 1
ATOM 814 O O . VAL A 1 110 ? -18.704 5.790 -3.488 1.00 79.69 110 VAL A O 1
ATOM 817 N N . ASP A 1 111 ? -17.095 7.307 -3.833 1.00 79.25 111 ASP A N 1
ATOM 818 C CA . ASP A 1 111 ? -17.067 7.297 -5.294 1.00 79.25 111 ASP A CA 1
ATOM 819 C C . ASP A 1 111 ? -16.021 6.342 -5.877 1.00 79.25 111 ASP A C 1
ATOM 821 O O . ASP A 1 111 ? -15.808 6.304 -7.091 1.00 79.25 111 ASP A O 1
ATOM 825 N N . TYR A 1 112 ? -15.353 5.553 -5.039 1.00 76.19 112 TYR A N 1
ATOM 826 C CA . TYR A 1 112 ? -14.214 4.766 -5.488 1.00 76.19 112 TYR A CA 1
ATOM 827 C C . TYR A 1 112 ? -14.059 3.420 -4.788 1.00 76.19 112 TYR A C 1
ATOM 829 O O . TYR A 1 112 ? -13.680 2.452 -5.439 1.00 76.19 112 TYR A O 1
ATOM 837 N N . ASP A 1 113 ? -14.330 3.362 -3.491 1.00 80.88 113 ASP A N 1
ATOM 838 C CA . ASP A 1 113 ? -14.240 2.166 -2.666 1.00 80.88 113 ASP A CA 1
ATOM 839 C C . ASP A 1 113 ? -15.646 1.579 -2.500 1.00 80.88 113 ASP A C 1
ATOM 841 O O . ASP A 1 113 ? -16.509 2.221 -1.905 1.00 80.88 113 ASP A O 1
ATOM 845 N N . ASP A 1 114 ? -15.858 0.347 -2.961 1.00 84.44 114 ASP A N 1
ATOM 846 C CA . ASP A 1 114 ? -17.120 -0.369 -2.750 1.00 84.44 114 ASP A CA 1
ATOM 847 C C . ASP A 1 114 ? -17.127 -1.108 -1.404 1.00 84.44 114 ASP A C 1
ATOM 849 O O . ASP A 1 114 ? -16.399 -2.088 -1.193 1.00 84.44 114 ASP A O 1
ATOM 853 N N . TRP A 1 115 ? -17.948 -0.621 -0.478 1.00 83.00 115 TRP A N 1
ATOM 854 C CA . TRP A 1 115 ? -18.142 -1.164 0.866 1.00 83.00 115 TRP A CA 1
ATOM 855 C C . TRP A 1 115 ? -19.594 -1.563 1.173 1.00 83.00 115 TRP A C 1
ATOM 857 O O . TRP A 1 115 ? -19.859 -1.994 2.297 1.00 83.00 115 TRP A O 1
ATOM 867 N N . VAL A 1 116 ? -20.509 -1.475 0.199 1.00 87.75 116 VAL A N 1
ATOM 868 C CA . VAL A 1 116 ? -21.929 -1.858 0.363 1.00 87.75 116 VAL A CA 1
ATOM 869 C C . VAL A 1 116 ? -22.304 -3.127 -0.387 1.00 87.75 116 VAL A C 1
ATOM 871 O O . VAL A 1 116 ? -23.138 -3.884 0.111 1.00 87.75 116 VAL A O 1
ATOM 874 N N . THR A 1 117 ? -21.657 -3.427 -1.518 1.00 89.00 117 THR A N 1
ATOM 875 C CA . THR A 1 117 ? -22.088 -4.534 -2.377 1.00 89.00 117 THR A CA 1
ATOM 876 C C . THR A 1 117 ? -22.056 -5.864 -1.618 1.00 89.00 117 THR A C 1
ATOM 878 O O . THR A 1 117 ? -21.004 -6.255 -1.102 1.00 89.00 117 THR A O 1
ATOM 881 N N . PRO A 1 118 ? -23.175 -6.602 -1.530 1.00 88.62 118 PRO A N 1
ATOM 882 C CA . PRO A 1 118 ? -23.238 -7.827 -0.743 1.00 88.62 118 PRO A CA 1
ATOM 883 C C . PRO A 1 118 ? -22.294 -8.926 -1.251 1.00 88.62 118 PRO A C 1
ATOM 885 O O . PRO A 1 118 ? -22.311 -9.289 -2.427 1.00 88.62 118 PRO A O 1
ATOM 888 N N . THR A 1 119 ? -21.530 -9.539 -0.343 1.00 85.56 119 THR A N 1
ATOM 889 C CA . THR A 1 119 ? -20.747 -10.757 -0.616 1.00 85.56 119 THR A CA 1
ATOM 890 C C . THR A 1 119 ? -21.014 -11.834 0.437 1.00 85.56 119 THR A C 1
ATOM 892 O O . THR A 1 119 ? -21.559 -11.559 1.507 1.00 85.56 119 THR A O 1
ATOM 895 N N . GLU A 1 120 ? -20.571 -13.070 0.182 1.00 84.31 120 GLU A N 1
ATOM 896 C CA . GLU A 1 120 ? -20.685 -14.186 1.138 1.00 84.31 120 GLU A CA 1
ATOM 897 C C . GLU A 1 120 ? -20.016 -13.908 2.498 1.00 84.31 120 GLU A C 1
ATOM 899 O O . GLU A 1 120 ? -20.368 -14.529 3.500 1.00 84.31 120 GLU A O 1
ATOM 904 N N . LYS A 1 121 ? -19.037 -12.995 2.544 1.00 79.12 121 LYS A N 1
ATOM 905 C CA . LYS A 1 121 ? -18.236 -12.689 3.740 1.00 79.12 121 LYS A CA 1
ATOM 906 C C . LYS A 1 121 ? -18.610 -11.361 4.405 1.00 79.12 121 LYS A C 1
ATOM 908 O O . LYS A 1 121 ? -17.971 -10.988 5.387 1.00 79.12 121 LYS A O 1
ATOM 913 N N . GLY A 1 122 ? -19.627 -10.669 3.895 1.00 81.06 122 GLY A N 1
ATOM 914 C CA . GLY A 1 122 ? -20.022 -9.324 4.321 1.00 81.06 122 GLY A CA 1
ATOM 915 C C . GLY A 1 122 ? -20.081 -8.335 3.151 1.00 81.06 122 GLY A C 1
ATOM 916 O O . GLY A 1 122 ? -19.715 -8.693 2.033 1.00 81.06 122 GLY A O 1
ATOM 917 N N . PRO A 1 123 ? -20.579 -7.112 3.373 1.00 83.25 123 PRO A N 1
ATOM 918 C CA . PRO A 1 123 ? -20.681 -6.100 2.326 1.00 83.25 123 PRO A CA 1
ATOM 919 C C . PRO A 1 123 ? -19.306 -5.537 1.926 1.00 83.25 123 PRO A C 1
ATOM 921 O O . PRO A 1 123 ? -18.391 -5.450 2.750 1.00 83.25 123 PRO A O 1
ATOM 924 N N . GLY A 1 124 ? -19.195 -5.143 0.660 1.00 84.12 124 GLY A N 1
ATOM 925 C CA . GLY A 1 124 ? -18.030 -4.536 0.035 1.00 84.12 124 GLY A CA 1
ATOM 926 C C . GLY A 1 124 ? -17.270 -5.458 -0.915 1.00 84.12 124 GLY A C 1
ATOM 927 O O . GLY A 1 124 ? -16.989 -6.617 -0.609 1.00 84.12 124 GLY A O 1
ATOM 928 N N . LEU A 1 125 ? -16.863 -4.903 -2.057 1.00 81.62 125 LEU A N 1
ATOM 929 C CA . LEU A 1 125 ? -15.980 -5.571 -3.024 1.00 81.62 125 LEU A CA 1
ATOM 930 C C . LEU A 1 125 ? -14.495 -5.269 -2.793 1.00 81.62 125 LEU A C 1
ATOM 932 O O . LEU A 1 125 ? -13.631 -5.812 -3.485 1.00 81.62 125 LEU A O 1
ATOM 936 N N . ASN A 1 126 ? -14.171 -4.402 -1.836 1.00 73.88 126 ASN A N 1
ATOM 937 C CA . ASN A 1 126 ? -12.793 -4.011 -1.582 1.00 73.88 126 ASN A CA 1
ATOM 938 C C . ASN A 1 126 ? -11.935 -5.171 -1.062 1.00 73.88 126 ASN A C 1
ATOM 940 O O . ASN A 1 126 ? -12.196 -5.755 -0.012 1.00 73.88 126 ASN A O 1
ATOM 944 N N . GLY A 1 127 ? -10.843 -5.434 -1.775 1.00 69.81 127 GLY A N 1
ATOM 945 C CA . GLY A 1 127 ? -9.822 -6.400 -1.397 1.00 69.81 127 GLY A CA 1
ATOM 946 C C . GLY A 1 127 ? -8.611 -6.333 -2.321 1.00 69.81 127 GLY A C 1
ATOM 947 O O . GLY A 1 127 ? -8.641 -5.690 -3.376 1.00 69.81 127 GLY A O 1
ATOM 948 N N . ASP A 1 128 ? -7.536 -7.004 -1.920 1.00 74.06 128 ASP A N 1
ATOM 949 C CA . ASP A 1 128 ? -6.281 -7.017 -2.668 1.00 74.06 128 ASP A CA 1
ATOM 950 C C . ASP A 1 128 ? -6.248 -8.173 -3.659 1.00 74.06 128 ASP A C 1
ATOM 952 O O . ASP A 1 128 ? -6.251 -9.349 -3.292 1.00 74.06 128 ASP A O 1
ATOM 956 N N . ILE A 1 129 ? -6.191 -7.832 -4.942 1.00 79.50 129 ILE A N 1
ATOM 957 C CA . ILE A 1 129 ? -5.969 -8.779 -6.024 1.00 79.50 129 ILE A CA 1
ATOM 958 C C . ILE A 1 129 ? -4.469 -8.829 -6.254 1.00 79.50 129 ILE A C 1
ATOM 960 O O . ILE A 1 129 ? -3.904 -7.963 -6.919 1.00 79.50 129 ILE A O 1
ATOM 964 N N . ILE A 1 130 ? -3.823 -9.837 -5.682 1.00 83.38 130 ILE A N 1
ATOM 965 C CA . ILE A 1 130 ? -2.385 -10.055 -5.817 1.00 83.38 130 ILE A CA 1
ATOM 966 C C . ILE A 1 130 ? -2.153 -11.173 -6.829 1.00 83.38 130 ILE A C 1
ATOM 968 O O . ILE A 1 130 ? -2.701 -12.268 -6.703 1.00 83.38 130 ILE A O 1
ATOM 972 N N . VAL A 1 131 ? -1.325 -10.893 -7.830 1.00 85.88 131 VAL A N 1
ATOM 973 C CA . VAL A 1 131 ? -0.897 -11.844 -8.859 1.00 85.88 131 VAL A CA 1
ATOM 974 C C . V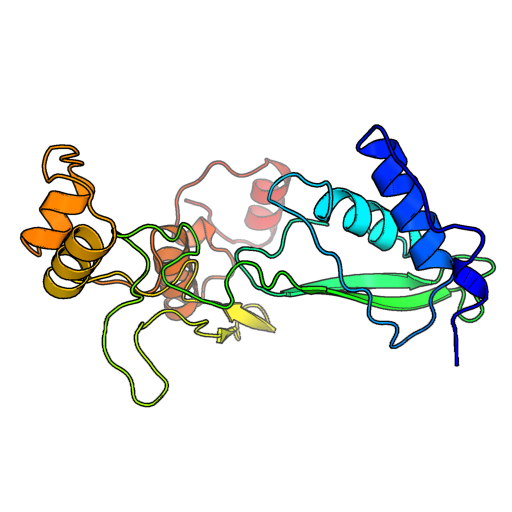AL A 1 131 ? 0.619 -12.005 -8.823 1.00 85.88 131 VAL A C 1
ATOM 976 O O . VAL A 1 131 ? 1.335 -11.128 -8.345 1.00 85.88 131 VAL A O 1
ATOM 979 N N . TRP A 1 132 ? 1.125 -13.125 -9.330 1.00 89.88 132 TRP A N 1
ATOM 980 C CA . TRP A 1 132 ? 2.557 -13.283 -9.575 1.00 89.88 132 TRP A CA 1
ATOM 981 C C . TRP A 1 132 ? 2.927 -12.654 -10.921 1.00 89.88 132 TRP A C 1
ATOM 983 O O . TRP A 1 132 ? 2.325 -12.996 -11.939 1.00 89.88 132 TRP A O 1
ATOM 993 N N . ASP A 1 133 ? 3.895 -11.738 -10.931 1.00 88.12 133 ASP A N 1
ATOM 994 C CA . ASP A 1 133 ? 4.418 -11.111 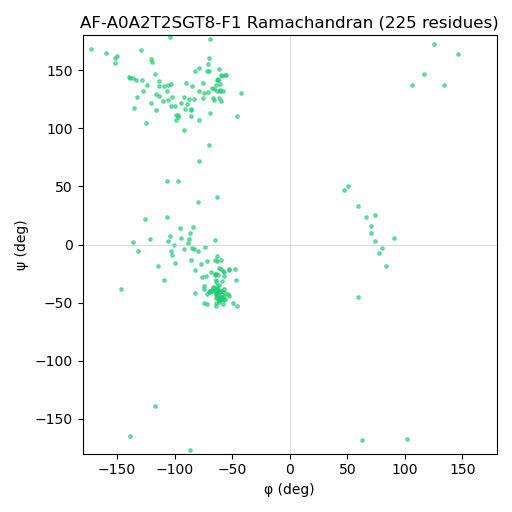-12.143 1.00 88.12 133 ASP A CA 1
ATOM 995 C C . ASP A 1 133 ? 5.722 -11.789 -12.579 1.00 88.12 133 ASP A C 1
ATOM 997 O O . ASP A 1 133 ? 6.776 -11.580 -11.979 1.00 88.12 133 ASP A O 1
ATOM 1001 N N . ASP A 1 134 ? 5.652 -12.570 -13.658 1.00 88.12 134 ASP A N 1
ATOM 1002 C CA . ASP A 1 134 ? 6.797 -13.300 -14.217 1.00 88.12 134 ASP A CA 1
ATOM 1003 C C . ASP A 1 134 ? 7.907 -12.387 -14.755 1.00 88.12 134 ASP A C 1
ATOM 1005 O O . ASP A 1 134 ? 9.057 -12.804 -14.825 1.00 88.12 134 ASP A O 1
ATOM 1009 N N . VAL A 1 135 ? 7.590 -11.153 -15.159 1.00 89.88 135 VAL A N 1
ATOM 1010 C CA . VAL A 1 135 ? 8.588 -10.226 -15.725 1.00 89.88 135 VAL A CA 1
ATOM 1011 C C . VAL A 1 135 ? 9.481 -9.670 -14.625 1.00 89.88 135 VAL A C 1
ATOM 1013 O O . VAL A 1 135 ? 10.668 -9.420 -14.831 1.00 89.88 135 VAL A O 1
ATOM 1016 N N . ARG A 1 136 ? 8.890 -9.444 -13.452 1.00 85.94 136 ARG A N 1
ATOM 1017 C CA . ARG A 1 136 ? 9.548 -8.844 -12.288 1.00 85.94 136 ARG A CA 1
ATOM 1018 C C . ARG A 1 136 ? 9.916 -9.872 -11.219 1.00 85.94 136 ARG A C 1
ATOM 1020 O O . ARG A 1 136 ? 10.528 -9.488 -10.228 1.00 85.94 136 ARG A O 1
ATOM 1027 N N . GLU A 1 137 ? 9.513 -11.126 -11.413 1.00 86.75 137 GLU A N 1
ATOM 1028 C CA . GLU A 1 137 ? 9.657 -12.242 -10.473 1.00 86.75 137 GLU A CA 1
ATOM 1029 C C . GLU A 1 137 ? 9.219 -11.861 -9.052 1.00 86.75 137 GLU A C 1
ATOM 1031 O O . GLU A 1 137 ? 9.924 -12.073 -8.064 1.00 86.75 137 GLU A O 1
ATOM 1036 N N . THR A 1 138 ? 8.052 -11.224 -8.948 1.00 85.25 138 THR A N 1
ATOM 1037 C CA . THR A 1 138 ? 7.553 -10.704 -7.674 1.00 85.25 138 THR A CA 1
ATOM 1038 C C . THR A 1 138 ? 6.031 -10.696 -7.613 1.00 85.25 138 THR A C 1
ATOM 1040 O O . THR A 1 138 ? 5.344 -10.757 -8.634 1.00 85.25 138 THR A O 1
ATOM 1043 N N . ALA A 1 139 ? 5.489 -10.600 -6.401 1.00 82.00 139 ALA A N 1
ATOM 1044 C CA . ALA A 1 139 ? 4.063 -10.391 -6.201 1.00 82.00 139 ALA A CA 1
ATOM 1045 C C . ALA A 1 139 ? 3.676 -8.958 -6.609 1.00 82.00 139 ALA A C 1
ATOM 1047 O O . ALA A 1 139 ? 4.299 -7.982 -6.186 1.00 82.00 139 ALA A O 1
ATOM 1048 N N . LEU A 1 140 ? 2.625 -8.833 -7.416 1.00 81.62 140 LEU A N 1
ATOM 1049 C CA . LEU A 1 140 ? 2.064 -7.573 -7.887 1.00 81.62 140 LEU A CA 1
ATOM 1050 C C . LEU A 1 140 ? 0.606 -7.457 -7.443 1.00 81.62 140 LEU A C 1
ATOM 1052 O O . LEU A 1 140 ? -0.241 -8.268 -7.802 1.00 81.62 140 LEU A O 1
ATOM 1056 N N . GLU A 1 141 ? 0.296 -6.405 -6.701 1.00 84.38 141 GLU A N 1
ATOM 1057 C CA . GLU A 1 141 ? -1.073 -6.050 -6.330 1.00 84.38 141 GLU A CA 1
ATOM 1058 C C . GLU A 1 141 ? -1.719 -5.203 -7.440 1.00 84.38 141 GLU A C 1
ATOM 1060 O O . GLU A 1 141 ? -1.280 -4.085 -7.721 1.00 84.38 141 GLU A O 1
ATOM 1065 N N . LEU A 1 142 ? -2.774 -5.725 -8.064 1.00 81.50 142 LEU A N 1
ATOM 1066 C CA . LEU A 1 142 ? -3.514 -5.081 -9.149 1.00 81.50 142 LEU A CA 1
ATOM 1067 C C . LEU A 1 142 ? -4.545 -4.071 -8.647 1.00 81.50 142 LEU A C 1
ATOM 1069 O O . LEU A 1 142 ? -4.668 -2.990 -9.220 1.00 81.50 142 LEU A O 1
ATOM 1073 N N . SER A 1 143 ? -5.277 -4.398 -7.582 1.00 73.81 143 SER A N 1
ATOM 1074 C CA . SER A 1 143 ? -6.465 -3.656 -7.142 1.00 73.81 143 SER A CA 1
ATOM 1075 C C . SER A 1 14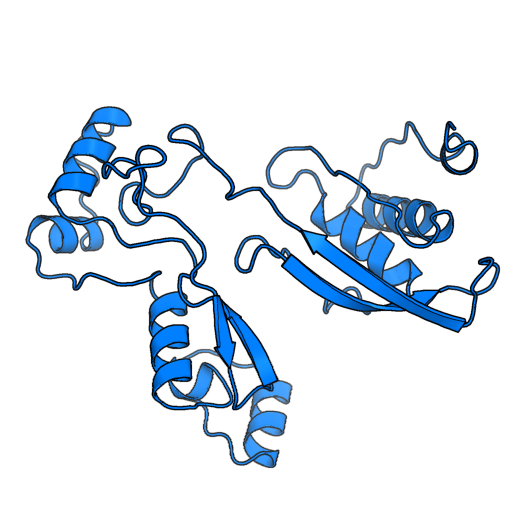3 ? -6.171 -2.382 -6.362 1.00 73.81 143 SER A C 1
ATOM 1077 O O . SER A 1 143 ? -6.917 -2.026 -5.460 1.00 73.81 143 SER A O 1
ATOM 1079 N N . SER A 1 144 ? -5.109 -1.660 -6.730 1.00 67.44 144 SER A N 1
ATOM 1080 C CA . SER A 1 144 ? -4.645 -0.474 -6.014 1.00 67.44 144 SER A CA 1
ATOM 1081 C C . SER A 1 144 ? -5.804 0.467 -5.659 1.00 67.44 144 SER A C 1
ATOM 1083 O O . SER A 1 144 ? -6.370 1.128 -6.536 1.00 67.44 144 SER A O 1
ATOM 1085 N N . MET A 1 145 ? -6.099 0.548 -4.355 1.00 64.62 145 MET A N 1
ATOM 1086 C CA . MET A 1 145 ? -7.202 1.321 -3.761 1.00 64.62 145 MET A CA 1
ATOM 1087 C C . MET A 1 145 ? -8.632 0.753 -3.931 1.00 64.62 145 MET A C 1
ATOM 1089 O O . MET A 1 145 ? -9.571 1.529 -3.863 1.00 64.62 145 MET A O 1
ATOM 1093 N N . GLY A 1 146 ? -8.820 -0.555 -4.114 1.00 72.50 146 GLY A N 1
ATOM 1094 C CA . GLY A 1 146 ? -10.141 -1.204 -4.066 1.00 72.50 146 GLY A CA 1
ATOM 1095 C C . GLY A 1 146 ? -10.751 -1.538 -5.430 1.00 72.50 146 GLY A C 1
ATOM 1096 O O . GLY A 1 146 ? -10.069 -1.528 -6.455 1.00 72.50 146 GLY A O 1
ATOM 1097 N N . ILE A 1 147 ? -12.038 -1.884 -5.447 1.00 79.50 147 ILE A N 1
ATOM 1098 C CA . ILE A 1 147 ? -12.823 -2.096 -6.674 1.00 79.50 147 ILE A CA 1
ATOM 1099 C C . ILE A 1 147 ? -13.764 -0.908 -6.832 1.00 79.50 147 ILE A C 1
ATOM 1101 O O . ILE A 1 147 ? -14.422 -0.514 -5.872 1.00 79.50 147 ILE A O 1
ATOM 1105 N N . ARG A 1 148 ? -13.804 -0.340 -8.043 1.00 85.19 148 ARG A N 1
ATOM 1106 C CA . ARG A 1 148 ? -14.647 0.817 -8.345 1.00 85.19 148 ARG A CA 1
ATOM 1107 C C . ARG A 1 148 ? -16.122 0.488 -8.119 1.00 85.19 148 ARG A C 1
ATOM 1109 O O . ARG A 1 148 ? -16.606 -0.502 -8.660 1.00 85.19 148 ARG A O 1
ATOM 1116 N N . VAL A 1 149 ? -16.805 1.388 -7.415 1.00 87.88 149 VAL A N 1
ATOM 1117 C CA . VAL A 1 149 ? -18.264 1.387 -7.234 1.00 87.88 149 VAL A CA 1
ATOM 1118 C C . VAL A 1 149 ? -18.985 1.541 -8.571 1.00 87.88 149 VAL A C 1
ATOM 1120 O O . VAL A 1 149 ? -18.545 2.294 -9.446 1.00 87.88 149 VAL A O 1
ATOM 1123 N N . ASP A 1 150 ? -20.104 0.848 -8.728 1.00 90.69 150 ASP A N 1
ATOM 1124 C CA . ASP A 1 150 ? -21.058 1.151 -9.788 1.00 90.69 150 ASP A CA 1
ATOM 1125 C C . ASP A 1 150 ? -22.051 2.242 -9.343 1.00 90.69 150 ASP A C 1
ATOM 1127 O O . ASP A 1 150 ? -21.922 2.832 -8.267 1.00 90.69 150 ASP A O 1
ATOM 1131 N N . ALA A 1 151 ? -23.014 2.567 -10.209 1.00 91.00 151 ALA A N 1
ATOM 1132 C CA . ALA A 1 151 ? -24.012 3.596 -9.932 1.00 91.00 151 ALA A CA 1
ATOM 1133 C C . ALA A 1 151 ? -24.909 3.250 -8.731 1.00 91.00 151 ALA A C 1
ATOM 1135 O O . ALA A 1 151 ? -25.289 4.149 -7.982 1.00 91.00 151 ALA A O 1
ATOM 1136 N N . GLU A 1 152 ? -25.235 1.968 -8.548 1.00 91.88 152 GLU A N 1
ATOM 1137 C CA . GLU A 1 152 ? -26.104 1.494 -7.469 1.00 91.88 152 GLU A CA 1
ATOM 1138 C C . GLU A 1 152 ? -25.374 1.588 -6.127 1.00 91.88 152 GLU A C 1
ATOM 1140 O O . GLU A 1 152 ? -25.857 2.250 -5.207 1.00 91.88 152 GLU A O 1
ATOM 1145 N N . ALA A 1 153 ? -24.157 1.043 -6.060 1.00 91.19 153 ALA A N 1
ATOM 1146 C CA . ALA A 1 153 ? -23.307 1.123 -4.883 1.00 91.19 153 ALA A CA 1
ATOM 1147 C C . ALA A 1 153 ? -22.974 2.578 -4.522 1.00 91.19 153 ALA A C 1
ATOM 1149 O O . ALA A 1 153 ? -23.001 2.941 -3.349 1.00 91.19 153 ALA A O 1
ATOM 1150 N N . LEU A 1 154 ? -22.698 3.446 -5.504 1.00 89.25 154 LEU A N 1
ATOM 1151 C CA . LEU A 1 154 ? -22.457 4.868 -5.245 1.00 89.25 154 LEU A CA 1
ATOM 1152 C C . LEU A 1 154 ? -23.677 5.546 -4.604 1.00 89.25 154 LEU A C 1
ATOM 1154 O O . LEU A 1 154 ? -23.517 6.256 -3.610 1.00 89.25 154 LEU A O 1
ATOM 1158 N N . ALA A 1 155 ? -24.875 5.331 -5.152 1.00 88.88 155 ALA A N 1
ATOM 1159 C CA . ALA A 1 155 ? -26.101 5.933 -4.633 1.00 88.88 155 ALA A CA 1
ATOM 1160 C C . ALA A 1 155 ? -26.385 5.487 -3.189 1.00 88.88 155 ALA A C 1
ATOM 1162 O O . ALA A 1 155 ? -26.605 6.328 -2.316 1.00 88.88 155 ALA A O 1
ATOM 1163 N N . GLU A 1 156 ? -26.287 4.183 -2.915 1.00 89.50 156 GLU A N 1
ATOM 1164 C CA . GLU A 1 156 ? -26.469 3.628 -1.569 1.00 89.50 156 GLU A CA 1
ATOM 1165 C C . GLU A 1 156 ? -25.419 4.174 -0.586 1.00 89.50 156 GLU A C 1
ATOM 1167 O O . GLU A 1 156 ? -25.742 4.623 0.516 1.00 89.50 156 GLU A O 1
ATOM 1172 N N . GLN A 1 157 ? -24.147 4.207 -0.993 1.00 88.00 157 GLN A N 1
ATOM 1173 C CA . GLN A 1 157 ? -23.063 4.731 -0.162 1.00 88.00 157 GLN A CA 1
ATOM 1174 C C . GLN A 1 157 ? -23.248 6.212 0.172 1.00 88.00 157 GLN A C 1
ATOM 1176 O O . GLN A 1 157 ? -22.959 6.614 1.300 1.00 88.00 157 GLN A O 1
ATOM 1181 N N . MET A 1 158 ? -23.726 7.020 -0.782 1.00 84.88 158 MET A N 1
ATOM 1182 C CA . MET A 1 158 ? -24.023 8.442 -0.581 1.00 84.88 158 MET A CA 1
ATOM 1183 C C . MET A 1 158 ? -25.155 8.663 0.426 1.00 84.88 158 MET A C 1
ATOM 1185 O O . MET A 1 158 ? -25.021 9.523 1.302 1.00 84.88 158 MET A O 1
ATOM 1189 N N . GLU A 1 159 ? -26.214 7.852 0.352 1.00 86.56 159 GLU A N 1
ATOM 1190 C CA . GLU A 1 159 ? -27.318 7.879 1.316 1.00 86.56 159 GLU A CA 1
ATOM 1191 C C . GLU A 1 159 ? -26.816 7.568 2.734 1.00 86.56 159 GLU A C 1
ATOM 1193 O O . GLU A 1 159 ? -27.096 8.311 3.678 1.00 86.56 159 GLU A O 1
ATOM 1198 N N . ILE A 1 160 ? -25.989 6.528 2.882 1.00 84.94 160 ILE A N 1
ATOM 1199 C CA . ILE A 1 160 ? -25.439 6.109 4.179 1.00 84.94 160 ILE A CA 1
ATOM 1200 C C . ILE A 1 160 ? -24.564 7.199 4.815 1.00 84.94 160 ILE A C 1
ATOM 1202 O O . ILE A 1 160 ? -24.626 7.404 6.030 1.00 84.94 160 ILE A O 1
ATOM 1206 N N . VAL A 1 161 ? -23.740 7.905 4.031 1.00 79.56 161 VAL A N 1
ATOM 1207 C CA . VAL A 1 161 ? -22.871 8.969 4.573 1.00 79.56 161 VAL A CA 1
ATOM 1208 C C . VAL A 1 161 ? -23.598 10.295 4.808 1.00 79.56 161 VAL A C 1
ATOM 1210 O O . VAL A 1 161 ? -22.990 11.222 5.348 1.00 79.56 161 VAL A O 1
ATOM 1213 N N . GLY A 1 162 ? -24.870 10.407 4.411 1.00 76.31 162 GLY A N 1
ATOM 1214 C CA . GLY A 1 162 ? -25.672 11.620 4.573 1.00 76.31 162 GLY A CA 1
ATOM 1215 C C . GLY A 1 162 ? -25.077 12.838 3.861 1.00 76.31 162 GLY A C 1
ATOM 1216 O O . GLY A 1 162 ? -25.157 13.950 4.386 1.00 76.31 162 GLY A O 1
ATOM 1217 N N . ARG A 1 163 ? -24.415 12.636 2.712 1.00 65.75 163 ARG A N 1
ATOM 1218 C CA . ARG A 1 163 ? -23.895 13.734 1.883 1.00 65.75 163 ARG A CA 1
ATOM 1219 C C . ARG A 1 163 ? -24.917 14.081 0.805 1.00 65.75 163 ARG A C 1
ATOM 1221 O O . ARG A 1 163 ? -25.265 13.218 0.008 1.00 65.75 163 ARG A O 1
ATOM 1228 N N . ASP A 1 164 ? -25.357 15.338 0.794 1.00 55.00 164 ASP A N 1
ATOM 1229 C CA . ASP A 1 164 ? -26.269 15.874 -0.221 1.00 55.00 164 ASP A CA 1
ATOM 1230 C C . ASP A 1 164 ? -25.661 15.822 -1.635 1.00 55.00 164 ASP A C 1
ATOM 1232 O O . ASP A 1 164 ? -24.443 15.924 -1.816 1.00 55.00 164 ASP A O 1
ATOM 1236 N N . GLU A 1 165 ? -26.540 15.704 -2.633 1.00 52.66 165 GLU A N 1
ATOM 1237 C CA . GLU A 1 165 ? -26.246 15.602 -4.073 1.00 52.66 165 GLU A CA 1
ATOM 1238 C C . GLU A 1 165 ? -25.468 16.808 -4.653 1.00 52.66 165 GLU A C 1
ATOM 1240 O O . GLU A 1 165 ? -24.914 16.712 -5.746 1.00 52.66 165 GLU A O 1
ATOM 1245 N N . ASP A 1 166 ? -25.371 17.921 -3.916 1.00 48.47 166 ASP A N 1
ATOM 1246 C CA . ASP A 1 166 ? -24.856 19.227 -4.372 1.00 48.47 166 ASP A CA 1
ATOM 1247 C C . ASP A 1 166 ? -23.324 19.303 -4.568 1.00 48.47 166 ASP A C 1
ATOM 1249 O O . ASP A 1 166 ? -22.784 20.322 -5.001 1.00 48.47 166 ASP A O 1
ATOM 1253 N N . ASP A 1 167 ? -22.596 18.222 -4.284 1.00 52.88 167 ASP A N 1
ATOM 1254 C CA . ASP A 1 167 ? -21.149 18.105 -4.501 1.00 52.88 167 ASP A CA 1
ATOM 1255 C C . ASP A 1 167 ? -20.878 17.394 -5.847 1.00 52.88 167 ASP A C 1
ATOM 1257 O O . ASP A 1 167 ? -20.227 16.339 -5.913 1.00 52.88 167 ASP A O 1
ATOM 1261 N N . THR A 1 168 ? -21.460 17.934 -6.930 1.00 56.66 168 THR A N 1
ATOM 1262 C CA . THR A 1 168 ? -21.413 17.370 -8.291 1.00 56.66 168 THR A CA 1
ATOM 1263 C C . THR A 1 168 ? -20.011 17.484 -8.878 1.00 56.66 168 THR A C 1
ATOM 1265 O O . THR A 1 168 ? -19.653 18.426 -9.591 1.00 56.66 168 THR A O 1
ATOM 1268 N N . LEU A 1 169 ? -19.179 16.497 -8.566 1.00 69.88 169 LEU A N 1
ATOM 1269 C CA . LEU A 1 169 ? -17.915 16.292 -9.249 1.00 69.88 169 LEU A CA 1
ATOM 1270 C C . LEU A 1 169 ? -18.189 15.589 -10.588 1.00 69.88 169 LEU A C 1
ATOM 1272 O O . LEU A 1 169 ? -18.832 14.536 -10.580 1.00 69.88 169 LEU A O 1
ATOM 1276 N N . PRO A 1 170 ? -17.616 16.057 -11.715 1.00 79.62 170 PRO A N 1
ATOM 1277 C CA . PRO A 1 170 ? -17.763 15.408 -13.024 1.00 79.62 170 PRO A CA 1
ATOM 1278 C C . PRO A 1 170 ? -17.400 13.916 -13.034 1.00 79.62 170 PRO A C 1
ATOM 1280 O O . PRO A 1 170 ? -17.800 13.165 -13.913 1.00 79.62 170 PRO A O 1
ATOM 1283 N N . TYR A 1 171 ? -16.601 13.462 -12.069 1.00 80.88 171 TYR A N 1
ATOM 1284 C CA . TYR A 1 171 ? -16.276 12.052 -11.896 1.00 80.88 171 TYR A CA 1
ATOM 1285 C C . TYR A 1 171 ? -17.474 11.214 -11.413 1.00 80.88 171 TYR A C 1
ATOM 1287 O O . TYR A 1 171 ? -17.674 10.116 -11.923 1.00 80.88 171 TYR A O 1
ATOM 1295 N N . ARG A 1 172 ? -18.281 11.731 -10.475 1.00 83.94 172 ARG A N 1
ATOM 1296 C CA . ARG A 1 172 ? -19.454 11.035 -9.917 1.00 83.94 172 ARG A CA 1
ATOM 1297 C C . ARG A 1 172 ? -20.591 10.952 -10.915 1.00 83.94 172 ARG A C 1
ATOM 1299 O O . ARG A 1 172 ? -21.165 9.883 -11.070 1.00 83.94 172 ARG A O 1
ATOM 1306 N N . GLU A 1 173 ? -20.854 12.041 -11.638 1.00 85.69 173 GLU A N 1
ATOM 1307 C CA . GLU A 1 173 ? -21.839 12.046 -12.728 1.00 85.69 173 GLU A CA 1
ATOM 1308 C C . GLU A 1 173 ? -21.549 10.924 -13.721 1.00 85.69 173 GLU A C 1
ATOM 1310 O O . GLU A 1 173 ? -22.441 10.158 -14.066 1.00 85.69 173 GLU A O 1
ATOM 1315 N N . ARG A 1 174 ? -20.270 10.754 -14.077 1.00 87.06 174 ARG A N 1
ATOM 1316 C CA . ARG A 1 174 ? -19.854 9.702 -15.001 1.00 87.06 174 ARG A CA 1
ATOM 1317 C C . ARG A 1 174 ? -19.985 8.282 -14.436 1.00 87.06 174 ARG A C 1
ATOM 1319 O O . ARG A 1 174 ? -20.031 7.325 -15.203 1.00 87.06 174 ARG A O 1
ATOM 1326 N N . ILE A 1 175 ? -19.975 8.113 -13.112 1.00 88.50 175 ILE A N 1
ATOM 1327 C CA . ILE A 1 175 ? -20.289 6.820 -12.485 1.00 88.50 175 ILE A CA 1
ATOM 1328 C C . ILE A 1 175 ? -21.796 6.580 -12.561 1.00 88.50 175 ILE A C 1
ATOM 1330 O O . ILE A 1 175 ? -22.214 5.526 -13.033 1.00 88.50 175 ILE A O 1
ATOM 1334 N N . LEU A 1 176 ? -22.596 7.564 -12.141 1.00 87.38 176 LEU A N 1
ATOM 1335 C CA . LEU A 1 176 ? -24.058 7.473 -12.084 1.00 87.38 176 LEU A CA 1
ATOM 1336 C C . LEU A 1 176 ? -24.692 7.270 -13.468 1.00 87.38 176 LEU A C 1
ATOM 1338 O O . LEU A 1 176 ? -25.644 6.505 -13.598 1.00 87.38 176 LEU A O 1
ATOM 1342 N N . ASP A 1 177 ? -24.159 7.915 -14.508 1.00 89.88 177 ASP A N 1
ATOM 1343 C CA . ASP A 1 177 ? -24.632 7.768 -15.890 1.00 89.88 177 ASP A CA 1
ATOM 1344 C C . ASP A 1 177 ? -24.011 6.568 -16.638 1.00 89.88 177 ASP A C 1
ATOM 1346 O O . ASP A 1 177 ? -24.367 6.294 -17.788 1.00 89.88 177 ASP A O 1
ATOM 1350 N N . GLY A 1 178 ? -23.083 5.846 -15.998 1.00 87.12 178 GLY A N 1
ATOM 1351 C CA . GLY A 1 178 ? -22.404 4.675 -16.552 1.00 87.12 178 GLY A CA 1
ATOM 1352 C C . GLY A 1 178 ? -21.396 4.966 -17.673 1.00 87.12 178 GLY A C 1
ATOM 1353 O O . GLY A 1 178 ? -20.913 4.033 -18.317 1.00 87.12 178 GLY A O 1
ATOM 1354 N N . THR A 1 179 ? -21.050 6.229 -17.939 1.00 89.94 179 THR A N 1
ATOM 1355 C CA . THR A 1 179 ? -20.054 6.601 -18.963 1.00 89.94 179 THR A CA 1
ATOM 1356 C C . THR A 1 179 ? -18.615 6.384 -18.503 1.00 89.94 179 THR A C 1
ATOM 1358 O O . THR A 1 179 ? -17.685 6.360 -19.320 1.00 89.94 179 THR A O 1
ATOM 1361 N N . LEU A 1 180 ? -18.394 6.234 -17.198 1.00 86.06 180 LEU A N 1
ATOM 1362 C CA . LEU A 1 180 ? -17.115 5.858 -16.630 1.00 86.06 180 LEU A CA 1
ATOM 1363 C C . LEU A 1 180 ? -17.002 4.325 -16.541 1.00 86.06 180 LEU A C 1
ATOM 1365 O O . LEU A 1 180 ? -17.772 3.699 -15.818 1.00 86.06 180 LEU A O 1
ATOM 1369 N N . PRO A 1 181 ? -16.004 3.698 -17.189 1.00 85.25 181 PRO A N 1
ATOM 1370 C CA . PRO A 1 181 ? -15.831 2.252 -17.113 1.00 85.25 181 PRO A CA 1
ATOM 1371 C C . PRO A 1 181 ? -15.530 1.768 -15.692 1.00 85.25 181 PRO A C 1
ATOM 1373 O O . PRO A 1 181 ? -14.729 2.382 -14.972 1.00 85.25 181 PRO A O 1
ATOM 1376 N N . LEU A 1 182 ? -16.101 0.617 -15.331 1.00 86.00 182 LEU A N 1
ATOM 1377 C CA . LEU A 1 182 ? -15.718 -0.123 -14.130 1.00 86.00 182 LEU A CA 1
ATOM 1378 C C . LEU A 1 182 ? -14.241 -0.519 -14.197 1.00 86.00 182 LEU A C 1
ATOM 1380 O O . LEU A 1 182 ? -13.701 -0.806 -15.269 1.00 86.00 182 LEU A O 1
ATOM 1384 N N . SER A 1 183 ? -13.573 -0.530 -13.046 1.00 82.69 183 SER A N 1
ATOM 1385 C CA . SER A 1 183 ? -12.167 -0.910 -12.984 1.00 82.69 183 SER A CA 1
ATOM 1386 C C . SER A 1 183 ? -11.759 -1.509 -11.650 1.00 82.69 183 SER A C 1
ATOM 1388 O O . SER A 1 183 ? -12.347 -1.237 -10.605 1.00 82.69 183 SER A O 1
ATOM 1390 N N . VAL A 1 184 ? -10.689 -2.297 -11.713 1.00 79.44 184 VAL A N 1
ATOM 1391 C CA . VAL A 1 184 ? -9.967 -2.762 -10.535 1.00 79.44 184 VAL A CA 1
ATOM 1392 C C . VAL A 1 184 ? -8.941 -1.694 -10.159 1.00 79.44 184 VAL A C 1
ATOM 1394 O O . VAL A 1 184 ? -8.043 -1.375 -10.941 1.00 79.44 184 VAL A O 1
ATOM 1397 N N . GLY A 1 185 ? -9.111 -1.095 -8.985 1.00 71.12 185 GLY A N 1
ATOM 1398 C CA . GLY A 1 185 ? -8.461 0.148 -8.601 1.00 71.12 185 GLY A CA 1
ATOM 1399 C C . GLY A 1 185 ? -8.874 1.315 -9.499 1.00 71.12 185 GLY A C 1
ATOM 1400 O O . GLY A 1 185 ? -9.797 1.241 -10.311 1.00 71.12 185 GLY A O 1
ATOM 1401 N N . GLY A 1 186 ? -8.160 2.421 -9.386 1.00 73.31 186 GLY A N 1
ATOM 1402 C CA . GLY A 1 186 ? -8.296 3.593 -10.267 1.00 73.31 186 GLY A CA 1
ATOM 1403 C C . GLY A 1 186 ? -7.005 3.820 -11.009 1.00 73.31 186 GLY A C 1
ATOM 1404 O O . GLY A 1 186 ? -6.427 2.838 -11.450 1.00 73.31 186 GLY A O 1
ATOM 1405 N N . GLY A 1 187 ? -6.545 5.065 -1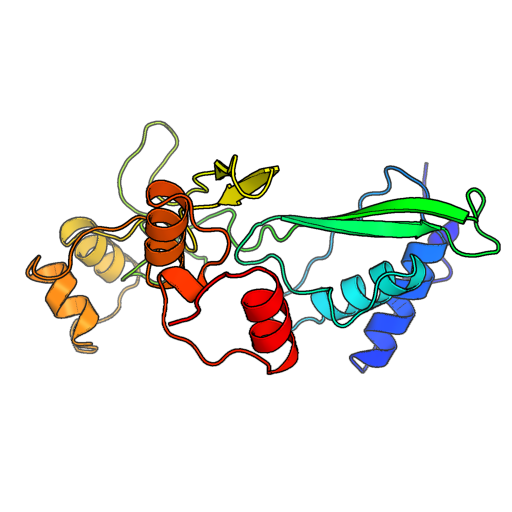1.168 1.00 73.19 187 GLY A N 1
ATOM 1406 C CA . GLY A 1 187 ? -5.466 5.386 -12.118 1.00 73.19 187 GLY A CA 1
ATOM 1407 C C . GLY A 1 187 ? -4.271 4.422 -12.050 1.00 73.19 187 GLY A C 1
ATOM 1408 O O . GLY A 1 187 ? -3.943 3.774 -13.037 1.00 73.19 187 GLY A O 1
ATOM 1409 N N . ILE A 1 188 ? -3.707 4.222 -10.854 1.00 78.81 188 ILE A N 1
ATOM 1410 C CA . ILE A 1 188 ? -2.577 3.298 -10.653 1.00 78.81 188 ILE A CA 1
ATOM 1411 C C . ILE A 1 188 ? -2.989 1.826 -10.821 1.00 78.81 188 ILE A C 1
ATOM 1413 O O . ILE A 1 188 ? -2.222 1.052 -11.386 1.00 78.81 188 ILE A O 1
ATOM 1417 N N . GLY A 1 189 ? -4.166 1.417 -10.337 1.00 82.00 189 GLY A N 1
ATOM 1418 C CA . GLY A 1 189 ? -4.640 0.031 -10.452 1.00 82.00 189 GLY A CA 1
ATOM 1419 C C . GLY A 1 189 ? -4.849 -0.381 -11.908 1.00 82.00 189 GLY A C 1
ATOM 1420 O O . GLY A 1 189 ? -4.314 -1.395 -12.351 1.00 82.00 189 GLY A O 1
ATOM 1421 N N . GLN A 1 190 ? -5.494 0.482 -12.694 1.00 85.56 190 GLN A N 1
ATOM 1422 C CA . GLN A 1 190 ? -5.649 0.321 -14.139 1.00 85.56 190 GLN A CA 1
ATOM 1423 C C . GLN A 1 190 ? -4.291 0.201 -14.840 1.00 85.56 190 GLN A C 1
ATOM 1425 O O . GLN A 1 190 ? -4.094 -0.698 -15.658 1.00 85.56 190 GLN A O 1
ATOM 1430 N N . SER A 1 191 ? -3.326 1.049 -14.480 1.00 89.44 191 SER A N 1
ATOM 1431 C CA . SER A 1 191 ? -1.972 0.973 -15.027 1.00 89.44 191 SER A CA 1
ATOM 1432 C C . SER A 1 191 ? -1.231 -0.291 -14.597 1.00 89.44 191 SER A C 1
ATOM 1434 O O . SER A 1 191 ? -0.538 -0.880 -15.415 1.00 89.44 191 SER A O 1
ATOM 1436 N N . ARG A 1 192 ? -1.403 -0.789 -13.369 1.00 88.19 192 ARG A N 1
ATOM 1437 C CA . ARG A 1 192 ? -0.825 -2.079 -12.953 1.00 88.19 192 ARG A CA 1
ATOM 1438 C C . ARG A 1 192 ? -1.454 -3.257 -13.692 1.00 88.19 192 ARG A C 1
ATOM 1440 O O . ARG A 1 192 ? -0.726 -4.159 -14.090 1.00 88.19 192 ARG A O 1
ATOM 1447 N N . VAL A 1 193 ? -2.765 -3.230 -13.935 1.00 89.19 193 VAL A N 1
ATOM 1448 C CA . VAL A 1 193 ? -3.451 -4.226 -14.773 1.00 89.19 193 VAL A CA 1
ATOM 1449 C C . VAL A 1 193 ? -2.907 -4.187 -16.201 1.00 89.19 193 VAL A C 1
ATOM 1451 O O . VAL A 1 193 ? -2.535 -5.229 -16.734 1.00 89.19 193 VAL A O 1
ATOM 1454 N N . ALA A 1 194 ? -2.783 -3.003 -16.807 1.00 91.38 194 ALA A N 1
ATOM 1455 C CA . ALA A 1 194 ? -2.202 -2.855 -18.141 1.00 91.38 194 ALA A CA 1
ATOM 1456 C C . ALA A 1 194 ? -0.741 -3.331 -18.186 1.00 91.38 194 ALA A C 1
ATOM 1458 O O . ALA A 1 194 ? -0.372 -4.091 -19.077 1.00 91.38 194 ALA A O 1
ATOM 1459 N N . MET A 1 195 ? 0.071 -2.938 -17.201 1.00 93.62 195 MET A N 1
ATOM 1460 C CA . MET A 1 195 ? 1.467 -3.355 -17.054 1.00 93.62 195 MET A CA 1
ATOM 1461 C C . MET A 1 195 ? 1.573 -4.884 -16.975 1.00 93.62 195 MET A C 1
ATOM 1463 O O . MET A 1 195 ? 2.357 -5.481 -17.710 1.00 93.62 195 MET A O 1
ATOM 1467 N N . PHE A 1 196 ? 0.741 -5.521 -16.146 1.00 91.19 196 PHE A N 1
ATOM 1468 C CA . PHE A 1 196 ? 0.700 -6.972 -15.974 1.00 91.19 196 PHE A CA 1
ATOM 1469 C C . PHE A 1 196 ? 0.282 -7.706 -17.256 1.00 91.19 196 PHE A C 1
ATOM 1471 O O . PHE A 1 196 ? 0.968 -8.631 -17.695 1.00 91.19 196 PHE A O 1
ATOM 1478 N N . LEU A 1 197 ? -0.819 -7.281 -17.886 1.00 91.88 197 LEU A N 1
ATOM 1479 C CA . LEU A 1 197 ? -1.352 -7.911 -19.100 1.00 91.88 197 LEU A CA 1
ATOM 1480 C C . LEU A 1 197 ? -0.409 -7.759 -20.296 1.00 91.88 197 LEU A C 1
ATOM 1482 O O . LEU A 1 197 ? -0.262 -8.684 -21.091 1.00 91.88 197 LEU A O 1
ATOM 1486 N N . LEU A 1 198 ? 0.247 -6.604 -20.413 1.00 94.44 198 LEU A N 1
ATOM 1487 C CA . LEU A 1 198 ? 1.192 -6.308 -21.487 1.00 94.44 198 LEU A CA 1
ATOM 1488 C C . LEU A 1 198 ? 2.624 -6.768 -21.171 1.00 94.44 198 LEU A C 1
ATOM 1490 O O . LEU A 1 198 ? 3.525 -6.489 -21.964 1.00 94.44 198 LEU A O 1
ATOM 1494 N N . LYS A 1 199 ? 2.831 -7.453 -20.034 1.00 94.06 199 LYS A N 1
ATOM 1495 C CA . LYS A 1 199 ? 4.125 -7.981 -19.572 1.00 94.06 199 LYS A CA 1
ATOM 1496 C C . LYS A 1 199 ? 5.225 -6.913 -19.593 1.00 94.06 199 LYS A C 1
ATOM 1498 O O . LYS A 1 199 ? 6.304 -7.099 -20.151 1.00 94.06 199 LYS A O 1
ATOM 1503 N N . LYS A 1 200 ? 4.909 -5.767 -18.997 1.00 94.81 200 LYS A N 1
ATOM 1504 C CA . LYS A 1 200 ? 5.762 -4.581 -18.925 1.00 94.81 200 LYS A CA 1
ATOM 1505 C C . LYS A 1 200 ? 6.638 -4.631 -17.680 1.00 94.81 200 LYS A C 1
ATOM 1507 O O . LYS A 1 200 ? 6.190 -5.024 -16.608 1.00 94.81 200 LYS A O 1
ATOM 1512 N N . ALA A 1 201 ? 7.894 -4.232 -17.826 1.00 91.81 201 ALA A N 1
ATOM 1513 C CA . ALA A 1 201 ? 8.876 -4.233 -16.752 1.00 91.81 201 ALA A CA 1
ATOM 1514 C C . ALA A 1 201 ? 8.659 -3.065 -15.779 1.00 91.81 201 ALA A C 1
ATOM 1516 O O . ALA A 1 201 ? 9.001 -3.170 -14.592 1.00 91.81 201 ALA A O 1
ATOM 1517 N N . HIS A 1 202 ? 8.092 -1.958 -16.265 1.00 91.88 202 HIS A N 1
ATOM 1518 C CA . HIS A 1 202 ? 7.859 -0.756 -15.477 1.00 91.88 202 HIS A CA 1
ATOM 1519 C C . HIS A 1 202 ? 6.489 -0.129 -15.764 1.00 91.88 202 HIS A C 1
ATOM 1521 O O . HIS A 1 202 ? 6.037 -0.072 -16.904 1.00 91.88 202 HIS A O 1
ATOM 1527 N N . ILE A 1 203 ? 5.837 0.411 -14.728 1.00 89.81 203 ILE A N 1
ATOM 1528 C CA . ILE A 1 203 ? 4.503 1.029 -14.853 1.00 89.81 203 ILE A CA 1
ATOM 1529 C C . ILE A 1 203 ? 4.511 2.250 -15.783 1.00 89.81 203 ILE A C 1
ATOM 1531 O O . ILE A 1 203 ? 3.512 2.555 -16.425 1.00 89.81 203 ILE A O 1
ATOM 1535 N N . GLY A 1 204 ? 5.662 2.914 -15.910 1.00 90.31 204 GLY A N 1
ATOM 1536 C CA . GLY A 1 204 ? 5.850 4.018 -16.847 1.00 90.31 204 GLY A CA 1
ATOM 1537 C C . GLY A 1 204 ? 5.740 3.626 -18.319 1.00 90.31 204 GLY A C 1
ATOM 1538 O O . GLY A 1 204 ? 5.554 4.503 -19.143 1.00 90.31 204 GLY A O 1
ATOM 1539 N N . GLU A 1 205 ? 5.761 2.338 -18.672 1.00 93.94 205 GLU A N 1
ATOM 1540 C CA . GLU A 1 205 ? 5.473 1.898 -20.046 1.00 93.94 205 GLU A CA 1
ATOM 1541 C C . GLU A 1 205 ? 3.985 2.029 -20.424 1.00 93.94 205 GLU A C 1
ATOM 1543 O O . GLU A 1 205 ? 3.630 1.899 -21.595 1.00 93.94 205 GLU A O 1
ATOM 1548 N N . VAL A 1 206 ? 3.103 2.223 -19.437 1.00 92.56 206 VAL A N 1
ATOM 1549 C CA . VAL A 1 206 ? 1.639 2.265 -19.616 1.00 92.56 206 VAL A CA 1
ATOM 1550 C C . VAL A 1 206 ? 0.978 3.459 -18.930 1.00 92.56 206 VAL A C 1
ATOM 1552 O O . VAL A 1 206 ? -0.225 3.665 -19.084 1.00 92.56 206 VAL A O 1
ATOM 1555 N N . GLN A 1 207 ? 1.741 4.241 -18.167 1.00 88.50 207 GLN A N 1
ATOM 1556 C CA . GLN A 1 207 ? 1.250 5.408 -17.452 1.00 88.50 207 GLN A CA 1
ATOM 1557 C C . GLN A 1 207 ? 2.221 6.579 -17.629 1.00 88.50 207 GLN A C 1
ATOM 1559 O O . GLN A 1 207 ? 3.350 6.489 -17.140 1.00 88.50 207 GLN A O 1
ATOM 1564 N N . PRO A 1 208 ? 1.787 7.690 -18.248 1.00 86.38 208 PRO A N 1
ATOM 1565 C CA . PRO A 1 208 ? 2.601 8.892 -18.300 1.00 86.38 208 PRO A CA 1
ATOM 1566 C C . PRO A 1 208 ? 2.748 9.490 -16.898 1.00 86.38 208 PRO A C 1
ATOM 1568 O O . PRO A 1 208 ? 1.779 9.587 -16.137 1.00 86.38 208 PRO A O 1
ATOM 1571 N N . SER A 1 209 ? 3.969 9.880 -16.544 1.00 86.19 209 SER A N 1
ATOM 1572 C CA . SER A 1 209 ? 4.280 10.523 -15.264 1.00 86.19 209 SER A CA 1
ATOM 1573 C C . SER A 1 209 ? 5.595 11.293 -15.354 1.00 86.19 209 SER A C 1
ATOM 1575 O O . SER A 1 209 ? 6.406 11.073 -16.248 1.00 86.19 209 SER A O 1
ATOM 1577 N N . ALA A 1 210 ? 5.843 12.173 -14.385 1.00 85.62 210 ALA A N 1
ATOM 1578 C CA . ALA A 1 210 ? 7.189 12.675 -14.147 1.00 85.62 210 ALA A CA 1
AT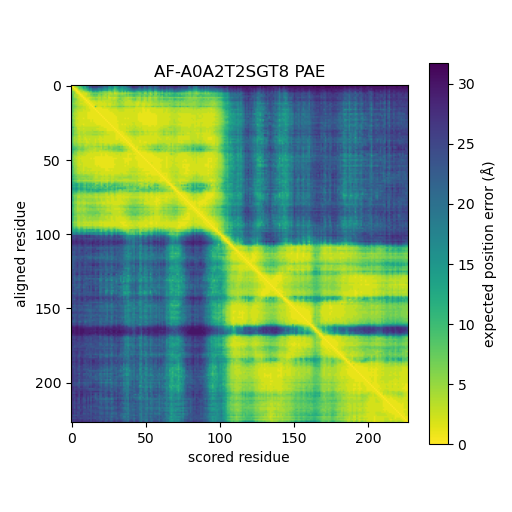OM 1579 C C . ALA A 1 210 ? 8.019 11.588 -13.444 1.00 85.62 210 ALA A C 1
ATOM 1581 O O . ALA A 1 210 ? 7.605 11.069 -12.401 1.00 85.62 210 ALA A O 1
ATOM 1582 N N . TRP A 1 211 ? 9.178 11.258 -14.012 1.00 85.06 211 TRP A N 1
ATOM 1583 C CA . TRP A 1 211 ? 10.129 10.289 -13.469 1.00 85.06 211 TRP A CA 1
ATOM 1584 C C . TRP A 1 211 ? 11.420 11.009 -13.062 1.00 85.06 211 TRP A C 1
ATOM 1586 O O . TRP A 1 211 ? 11.842 11.911 -13.783 1.00 85.06 211 TRP A O 1
ATOM 1596 N N . PRO A 1 212 ? 12.057 10.645 -11.934 1.00 89.75 212 PRO A N 1
ATOM 1597 C CA . PRO A 1 212 ? 13.389 11.149 -11.608 1.00 89.75 212 PRO A CA 1
ATOM 1598 C C . PRO A 1 212 ? 14.398 10.790 -12.704 1.00 89.75 212 PRO A C 1
ATOM 1600 O O . PRO A 1 212 ? 14.324 9.682 -13.238 1.00 89.75 212 PRO A O 1
ATOM 1603 N N . ASP A 1 213 ? 15.366 11.668 -12.975 1.00 89.00 213 ASP A N 1
ATOM 1604 C CA . ASP A 1 213 ? 16.371 11.463 -14.034 1.00 89.00 213 ASP A CA 1
ATOM 1605 C C . ASP A 1 213 ? 17.100 10.119 -13.886 1.00 89.00 213 ASP A C 1
ATOM 1607 O O . ASP A 1 213 ? 17.191 9.360 -14.843 1.00 89.00 213 ASP A O 1
ATOM 1611 N N . GLU A 1 214 ? 17.477 9.745 -12.661 1.00 91.31 214 GLU A N 1
ATOM 1612 C CA . GLU A 1 214 ? 18.079 8.439 -12.350 1.00 91.31 214 GLU A CA 1
ATOM 1613 C C . GLU A 1 214 ? 17.191 7.256 -12.780 1.00 91.31 214 GLU A C 1
ATOM 1615 O O . GLU A 1 214 ? 17.675 6.240 -13.273 1.00 91.31 214 GLU A O 1
ATOM 1620 N N . THR A 1 215 ? 15.868 7.375 -12.619 1.00 85.50 215 THR A N 1
ATOM 1621 C CA . THR A 1 215 ? 14.927 6.341 -13.075 1.00 85.50 215 THR A CA 1
ATOM 1622 C C . THR A 1 215 ? 14.856 6.309 -14.595 1.00 85.50 215 THR A C 1
ATOM 1624 O O . THR A 1 215 ? 14.812 5.227 -15.173 1.00 85.50 215 THR A O 1
ATOM 1627 N N . VAL A 1 216 ? 14.853 7.472 -15.249 1.00 90.06 216 VAL A N 1
ATOM 1628 C CA . VAL A 1 216 ? 14.843 7.559 -16.713 1.00 90.06 216 VAL A CA 1
ATOM 1629 C C . VAL A 1 216 ? 16.102 6.915 -17.289 1.00 90.06 216 VAL A C 1
ATOM 1631 O O . VAL A 1 216 ? 15.986 6.044 -18.148 1.00 90.06 216 VAL A O 1
ATOM 1634 N N . GLU A 1 217 ? 17.277 7.276 -16.777 1.00 94.19 217 GLU A N 1
ATOM 1635 C CA . GLU A 1 217 ? 18.570 6.714 -17.181 1.00 94.19 217 GLU A CA 1
ATOM 1636 C C . GLU A 1 217 ? 18.600 5.193 -16.972 1.00 94.19 217 GLU A C 1
ATOM 1638 O O . GLU A 1 217 ? 18.841 4.442 -17.917 1.00 94.19 217 GLU A O 1
ATOM 1643 N N . ALA A 1 218 ? 18.232 4.714 -15.779 1.00 92.25 218 ALA A N 1
ATOM 1644 C CA . ALA A 1 218 ? 18.214 3.284 -15.475 1.00 92.25 218 ALA A CA 1
ATOM 1645 C C . ALA A 1 218 ? 17.241 2.486 -16.364 1.00 92.25 218 ALA A C 1
ATOM 1647 O O . ALA A 1 218 ? 17.503 1.328 -16.699 1.00 92.25 218 ALA A O 1
ATOM 1648 N N . MET A 1 219 ? 16.096 3.064 -16.740 1.00 93.69 219 MET A N 1
ATOM 1649 C CA . MET A 1 219 ? 15.149 2.409 -17.649 1.00 93.69 219 MET A CA 1
ATOM 1650 C C . MET A 1 219 ? 15.655 2.428 -19.095 1.00 93.69 219 MET A C 1
ATOM 1652 O O . MET A 1 219 ? 15.539 1.413 -19.784 1.00 93.69 219 MET A O 1
ATOM 1656 N N . GLN A 1 220 ? 16.291 3.518 -19.534 1.00 92.94 220 GLN A N 1
ATOM 1657 C CA . GLN A 1 220 ? 16.924 3.611 -20.852 1.00 92.94 220 GLN A CA 1
ATOM 1658 C C . GLN A 1 220 ? 18.047 2.584 -21.027 1.00 92.94 220 GLN A C 1
ATOM 1660 O O . GLN A 1 220 ? 18.071 1.886 -22.040 1.00 92.94 220 GLN A O 1
ATOM 1665 N N . GLU A 1 221 ? 18.923 2.421 -20.032 1.00 95.31 221 GLU A N 1
ATOM 1666 C CA . GLU A 1 221 ? 19.984 1.400 -20.043 1.00 95.31 221 GLU A CA 1
ATOM 1667 C C . GLU A 1 221 ? 19.427 -0.023 -20.182 1.00 95.31 221 GLU A C 1
ATOM 1669 O O . GLU A 1 221 ? 20.042 -0.894 -20.799 1.00 95.31 221 GLU A O 1
ATOM 1674 N N . ARG A 1 222 ? 18.227 -0.256 -19.642 1.00 92.31 222 ARG A N 1
ATOM 1675 C CA . ARG A 1 222 ? 17.516 -1.539 -19.702 1.00 92.31 222 ARG A CA 1
ATOM 1676 C C . ARG A 1 222 ? 16.638 -1.692 -20.947 1.00 92.31 222 ARG A C 1
ATOM 1678 O O . ARG A 1 222 ? 15.973 -2.717 -21.081 1.00 92.31 222 ARG A O 1
ATOM 1685 N N . GLY A 1 223 ? 16.613 -0.699 -21.838 1.00 93.50 223 GLY A N 1
ATOM 1686 C CA . GLY A 1 223 ? 15.766 -0.695 -23.033 1.00 93.50 223 GLY A CA 1
ATOM 1687 C C . GLY A 1 223 ? 14.264 -0.617 -22.732 1.00 93.50 223 GLY A C 1
ATOM 1688 O O . GLY A 1 223 ? 13.457 -1.060 -23.546 1.00 93.50 223 GLY A O 1
ATOM 1689 N N . VAL A 1 224 ? 13.885 -0.085 -21.566 1.00 93.94 224 VAL A N 1
ATOM 1690 C CA . VAL A 1 224 ? 12.497 0.049 -21.109 1.00 93.94 224 VAL A CA 1
ATOM 1691 C C . VAL A 1 224 ? 11.997 1.467 -21.423 1.00 93.94 224 VAL A C 1
ATOM 1693 O O . VAL A 1 224 ? 12.484 2.426 -20.821 1.00 93.94 224 VAL A O 1
ATOM 1696 N N . PRO A 1 225 ? 11.043 1.645 -22.355 1.00 92.12 225 PRO A N 1
ATOM 1697 C CA . PRO A 1 225 ? 10.536 2.969 -22.708 1.00 92.12 225 PRO A CA 1
ATOM 1698 C C . PRO A 1 225 ? 9.597 3.519 -21.624 1.00 92.12 225 PRO A C 1
ATOM 1700 O O . PRO A 1 225 ? 8.745 2.803 -21.114 1.00 92.12 225 PRO A O 1
ATOM 1703 N N . LEU A 1 226 ? 9.702 4.805 -21.295 1.00 91.50 226 LEU A N 1
ATOM 1704 C CA . LEU A 1 226 ? 8.772 5.480 -20.381 1.00 91.50 226 LEU A CA 1
ATOM 1705 C C . LEU A 1 226 ? 7.888 6.456 -21.171 1.00 91.50 226 LEU A C 1
ATOM 1707 O O . LEU A 1 226 ? 8.395 7.152 -22.052 1.00 91.50 226 LEU A O 1
ATOM 1711 N N . LEU A 1 227 ? 6.584 6.461 -20.875 1.00 86.00 227 LEU A N 1
ATOM 1712 C CA . LEU A 1 227 ? 5.579 7.399 -21.388 1.00 86.00 227 LEU A CA 1
ATOM 1713 C C . LEU A 1 227 ? 5.565 8.716 -20.604 1.00 86.00 227 LEU A C 1
ATOM 1715 O O . LEU A 1 227 ? 5.884 8.701 -19.389 1.00 86.00 227 LEU A O 1
#

Solvent-accessible surface area (backbone atoms only — not comparable to full-atom values): 13317 Å² total; per-residue (Å²): 131,82,67,72,79,46,60,87,64,48,92,73,87,65,95,43,66,66,51,32,15,51,50,20,21,58,52,44,59,64,55,63,90,91,67,82,84,90,83,87,73,64,92,86,66,45,63,66,37,24,50,27,16,26,39,42,36,23,70,29,62,53,87,76,58,66,81,23,72,75,62,38,54,41,80,43,81,29,28,34,37,84,94,37,100,53,45,74,40,83,33,79,46,77,46,72,35,66,89,80,74,73,63,92,85,44,93,63,50,52,80,35,38,23,60,63,48,80,47,101,90,44,56,26,65,53,53,83,46,69,44,80,35,81,77,73,74,40,82,42,68,30,19,35,76,17,25,42,37,51,39,67,48,28,53,54,43,34,61,76,70,70,58,72,82,85,74,77,44,77,70,54,54,28,31,63,72,60,76,45,79,82,41,49,13,48,78,66,5,48,24,39,44,50,17,60,77,67,65,46,86,47,54,36,61,64,36,73,62,93,70,58,68,71,56,51,53,57,28,53,79,69,71,48,67,71,73

Mean predicted aligned error: 13.24 Å

Secondary structure (DSSP, 8-state):
---TTTTTT-S---SSHHHHHHHHHHHHTT--TT--------TTSSHHHHHHHHHHHTT--TTT---GGGTSEEEEEEEPPTTSTTTTSEEEEEEE--TTS--TTS---TTT---SSEETTEE------EEEETTTTEEEE--TT-B---HHHHHHHHHHHT--TT---HHHHHHHTS-SPP-BSSHHHHHHHHHHHTT-SSGGGTS-----HHHHHHHHHTT----